Protein 6VBH (pdb70)

Nearest PDB structures (foldseek):
  6vbh-assembly1_A  TM=1.003E+00  e=2.094E-65  Homo sapiens
  6tus-assembly1_A  TM=9.423E-01  e=1.940E-48  Homo sapiens
  6tur-assembly2_BBB  TM=9.017E-01  e=1.896E-49  Homo sapiens
  6tus-assembly2_B  TM=9.173E-01  e=5.524E-48  Homo sapiens
  6tuw-assembly1_A  TM=9.049E-01  e=2.981E-47  Homo sapiens

GO terms:
  GO:0005662 DNA replication factor A complex (C, IDA)
  GO:0005654 nucleoplasm (C, TAS)
  GO:0004520 DNA endonuclease activity (F, TAS)
  GO:0006283 transcription-coupled nucleotide-excision repair (P, TAS)
  GO:0006289 nucleotide-excision repair (P, TAS)
  GO:0005515 protein binding (F, IPI)
  GO:0005654 nucleoplasm (C, IDA)
  GO:0008047 enzyme activator activity (F, IDA)
  GO:0005634 nucleus (C, IDA)
  GO:0000405 bubble DNA binding (F, IDA)
  GO:0000993 RNA polymerase II complex binding (F, IDA)
  GO:0003684 damaged DNA binding (F, IDA)
  GO:0003690 double-stranded DNA binding (F, IDA)
  GO:0003697 single-stranded DNA binding (F, IDA)
  GO:0009411 response to UV (P, IDA)
  GO:0044877 protein-containing complex binding (F, IDA)
  GO:0000109 nucleotide-excision repair complex (C, IDA)
  GO:0032991 protein-containing complex (C, IDA)
  GO:0004519 endonuclease activity (F, IDA)
  GO:0004520 DNA endonuclease activity (F, IDA)

Organism: Homo sapiens (NCBI:txid9606)

Sequence (326 aa):
GVQGLWKLLECSGRQVSPEALEGKILAVDISIWLNQAENPHLLTLFHRLCKLLFFRIRPIFVFDGDAPLLKKKELEKRREAREEAEEKWRREALEKGEIEEARKYAQRATRVNGQMFLESQELLRLFGIPYIQAPMEAEAQCAILDLTDQTSGTITDDSDIWLFGARHVYRNFFNKNKFVEYYQYVDFHNQLGLDRNKLINLAYLLGSDYTEGIPTVGCVTAMEILNEFPGHGLEEPLLKFSSEWWHEAQKNDTKVKKKLRTLQLTPGFPNPAVAEAYLKPVVDDSKGSFLWGKPDLDKIREFCQRYFGWNRTKTDESLFPVLKQLDAQ

Structure (mmCIF, N/CA/C/O backbone):
data_6VBH
#
_entry.id   6VBH
#
_cell.length_a   64.438
_cell.length_b   173.403
_cell.length_c   101.608
_cell.angle_alpha   90.000
_cell.angle_beta   90.000
_cell.angle_gamma   90.000
#
_symmetry.space_group_name_H-M   'C 2 2 21'
#
loop_
_entity.id
_entity.type
_entity.pdbx_description
1 polymer 'DNA repair protein complementing XP-G cells,Flap endonuclease 1'
2 non-polymer 'SULFATE ION'
3 water water
#
loop_
_atom_site.group_PDB
_atom_site.id
_atom_site.type_symbol
_atom_site.label_atom_id
_atom_site.label_alt_id
_atom_site.label_comp_id
_atom_site.label_asym_id
_atom_site.label_entity_id
_atom_site.label_seq_id
_atom_site.pdbx_PDB_ins_code
_atom_site.Cartn_x
_atom_site.Cartn_y
_atom_site.Cartn_z
_atom_site.occupancy
_atom_site.B_iso_or_equiv
_atom_site.auth_seq_id
_atom_site.auth_comp_id
_atom_site.auth_asym_id
_atom_site.auth_atom_id
_atom_site.pdbx_PDB_model_num
ATOM 1 N N . GLY A 1 1 ? 4.566 48.859 -7.172 1.00 94.16 2 GLY A N 1
ATOM 2 C CA . GLY A 1 1 ? 3.176 48.577 -6.907 1.00 74.40 2 GLY A CA 1
ATOM 3 C C . GLY A 1 1 ? 2.954 47.090 -7.016 1.00 86.61 2 GLY A C 1
ATOM 4 O O . GLY A 1 1 ? 3.850 46.335 -7.389 1.00 81.75 2 GLY A O 1
ATOM 7 N N . VAL A 1 2 ? 1.749 46.659 -6.693 1.00 116.29 3 VAL A N 1
ATOM 8 C CA . VAL A 1 2 ? 1.389 45.258 -6.800 1.00 110.89 3 VAL A CA 1
ATOM 9 C C . VAL A 1 2 ? 0.084 45.156 -7.579 1.00 126.18 3 VAL A C 1
ATOM 10 O O . VAL A 1 2 ? -0.824 45.983 -7.412 1.00 143.08 3 VAL A O 1
ATOM 23 N N . GLN A 1 3 ? 0.009 44.138 -8.440 1.00 76.88 4 GLN A N 1
ATOM 24 C CA . GLN A 1 3 ? -1.063 43.991 -9.417 1.00 119.38 4 GLN A CA 1
ATOM 25 C C . GLN A 1 3 ? -2.307 43.507 -8.699 1.00 105.75 4 GLN A C 1
ATOM 26 O O . GLN A 1 3 ? -2.374 42.351 -8.280 1.00 85.58 4 GLN A O 1
ATOM 40 N N . GLY A 1 4 ? -3.300 44.371 -8.558 1.00 100.83 5 GLY A N 1
ATOM 41 C CA . GLY A 1 4 ? -4.449 43.970 -7.812 1.00 72.53 5 GLY A CA 1
ATOM 42 C C . GLY A 1 4 ? -4.235 43.824 -6.325 1.00 73.67 5 GLY A C 1
ATOM 43 O O . GLY A 1 4 ? -5.165 43.479 -5.633 1.00 46.46 5 GLY A O 1
ATOM 47 N N . LEU A 1 5 ? -3.076 44.129 -5.766 1.00 61.67 6 LEU A N 1
ATOM 48 C CA . LEU A 1 5 ? -3.035 44.117 -4.305 1.00 42.26 6 LEU A CA 1
ATOM 49 C C . LEU A 1 5 ? -3.874 45.244 -3.709 1.00 55.47 6 LEU A C 1
ATOM 50 O O . LEU A 1 5 ? -4.550 45.061 -2.685 1.00 57.23 6 LEU A O 1
ATOM 66 N N . TRP A 1 6 ? -3.823 46.434 -4.296 1.00 54.09 7 TRP A N 1
ATOM 67 C CA . TRP A 1 6 ? -4.691 47.474 -3.800 1.00 41.27 7 TRP A CA 1
ATOM 68 C C . TRP A 1 6 ? -6.148 47.009 -3.865 1.00 50.70 7 TRP A C 1
ATOM 69 O O . TRP A 1 6 ? -6.998 47.454 -3.078 1.00 46.84 7 TRP A O 1
ATOM 90 N N . LYS A 1 7 ? -6.442 46.081 -4.769 1.00 56.15 8 LYS A N 1
ATOM 91 C CA . LYS A 1 7 ? -7.818 45.599 -4.899 1.00 58.58 8 LYS A CA 1
ATOM 92 C C . LYS A 1 7 ? -8.200 44.739 -3.703 1.00 59.43 8 LYS A C 1
ATOM 93 O O . LYS A 1 7 ? -9.266 44.934 -3.119 1.00 54.18 8 LYS A O 1
ATOM 112 N N . LEU A 1 8 ? -7.315 43.837 -3.256 1.00 56.46 9 LEU A N 1
ATOM 113 C CA . LEU A 1 8 ? -7.655 43.036 -2.077 1.00 50.02 9 LEU A CA 1
ATOM 114 C C . LEU A 1 8 ? -7.900 43.920 -0.859 1.00 66.97 9 LEU A C 1
ATOM 115 O O . LEU A 1 8 ? -8.760 43.607 -0.029 1.00 54.28 9 LEU A O 1
ATOM 131 N N . LEU A 1 9 ? -7.205 45.059 -0.765 1.00 52.93 10 LEU A N 1
ATOM 132 C CA . LEU A 1 9 ? -7.255 45.892 0.432 1.00 47.23 10 LEU A CA 1
ATOM 133 C C . LEU A 1 9 ? -8.362 46.938 0.427 1.00 59.26 10 LEU A C 1
ATOM 134 O O . LEU A 1 9 ? -8.534 47.609 1.446 1.00 64.37 10 LEU A O 1
ATOM 150 N N . GLU A 1 10 ? -9.157 47.065 -0.648 1.00 60.90 11 GLU A N 1
ATOM 151 C CA . GLU A 1 10 ? -10.129 48.151 -0.731 1.00 61.40 11 GLU A CA 1
ATOM 152 C C . GLU A 1 10 ? -11.046 48.200 0.487 1.00 67.19 11 GLU A C 1
ATOM 153 O O . GLU A 1 10 ? -11.406 49.285 0.952 1.00 56.62 11 GLU A O 1
ATOM 165 N N . CYS A 1 11 ? -11.425 47.041 1.028 1.00 56.06 12 CYS A N 1
ATOM 166 C CA . CYS A 1 11 ? -12.437 47.047 2.076 1.00 56.36 12 CYS A CA 1
ATOM 167 C C . CYS A 1 11 ? -11.983 47.773 3.327 1.00 60.27 12 CYS A C 1
ATOM 168 O O . CYS A 1 11 ? -12.830 48.123 4.149 1.00 54.52 12 CYS A O 1
ATOM 176 N N . SER A 1 12 ? -10.690 48.011 3.508 1.00 55.59 13 SER A N 1
ATOM 177 C CA . SER A 1 12 ? -10.227 48.600 4.751 1.00 49.10 13 SER A CA 1
ATOM 178 C C . SER A 1 12 ? -9.888 50.061 4.587 1.00 64.23 13 SER A C 1
ATOM 179 O O . SER A 1 12 ? -9.503 50.701 5.572 1.00 59.48 13 SER A O 1
ATOM 187 N N . GLY A 1 13 ? -10.057 50.607 3.378 1.00 46.07 14 GLY A N 1
ATOM 188 C CA . GLY A 1 13 ? -9.703 52.002 3.140 1.00 54.52 14 GLY A CA 1
ATOM 189 C C . GLY A 1 13 ? -10.833 52.896 3.592 1.00 56.95 14 GLY A C 1
ATOM 190 O O . GLY A 1 13 ? -11.992 52.481 3.630 1.00 54.46 14 GLY A O 1
ATOM 194 N N . ARG A 1 14 ? -10.484 54.090 4.019 1.00 49.05 15 ARG A N 1
ATOM 195 C CA . ARG A 1 14 ? -11.434 54.985 4.660 1.00 51.81 15 ARG A CA 1
ATOM 196 C C . ARG A 1 14 ? -11.267 56.357 4.027 1.00 55.75 15 ARG A C 1
ATOM 197 O O . ARG A 1 14 ? -10.151 56.886 3.995 1.00 51.61 15 ARG A O 1
ATOM 218 N N . GLN A 1 15 ? -12.339 56.924 3.488 1.00 43.45 16 GLN A N 1
ATOM 219 C CA . GLN A 1 15 ? -12.217 58.227 2.835 1.00 50.15 16 GLN A CA 1
ATOM 220 C C . GLN A 1 15 ? -12.031 59.327 3.864 1.00 63.59 16 GLN A C 1
ATOM 221 O O . GLN A 1 15 ? -12.693 59.341 4.905 1.00 70.89 16 GLN A O 1
ATOM 235 N N . VAL A 1 16 ? -11.128 60.271 3.571 1.00 50.16 17 VAL A N 1
ATOM 236 C CA . VAL A 1 16 ? -10.903 61.365 4.486 1.00 46.53 17 VAL A CA 1
ATOM 237 C C . VAL A 1 16 ? -10.682 62.655 3.689 1.00 68.05 17 VAL A C 1
ATOM 238 O O . VAL A 1 16 ? -10.318 62.647 2.504 1.00 61.53 17 VAL A O 1
ATOM 251 N N . SER A 1 17 ? -10.958 63.760 4.335 1.00 61.08 18 SER A N 1
ATOM 252 C CA . SER A 1 17 ? -10.698 65.035 3.671 1.00 88.16 18 SER A CA 1
ATOM 253 C C . SER A 1 17 ? -9.238 65.441 3.872 1.00 76.79 18 SER A C 1
ATOM 254 O O . SER A 1 17 ? -8.706 65.288 4.976 1.00 57.07 18 SER A O 1
ATOM 262 N N . PRO A 1 18 ? -8.574 66.030 2.845 1.00 68.22 19 PRO A N 1
ATOM 263 C CA . PRO A 1 18 ? -7.173 66.440 3.033 1.00 62.54 19 PRO A CA 1
ATOM 264 C C . PRO A 1 18 ? -6.975 67.296 4.288 1.00 73.66 19 PRO A C 1
ATOM 265 O O . PRO A 1 18 ? -5.871 67.369 4.865 1.00 67.79 19 PRO A O 1
ATOM 276 N N . GLU A 1 19 ? -8.073 67.893 4.763 1.00 53.34 20 GLU A N 1
ATOM 277 C CA . GLU A 1 19 ? -8.012 68.749 5.953 1.00 79.16 20 GLU A CA 1
ATOM 278 C C . GLU A 1 19 ? -7.761 67.919 7.194 1.00 57.94 20 GLU A C 1
ATOM 279 O O . GLU A 1 19 ? -7.217 68.418 8.184 1.00 83.61 20 GLU A O 1
ATOM 291 N N . ALA A 1 20 ? -8.164 66.659 7.154 1.00 57.32 21 ALA A N 1
ATOM 292 C CA . ALA A 1 20 ? -7.841 65.703 8.196 1.00 75.31 21 ALA A CA 1
ATOM 293 C C . ALA A 1 20 ? -6.341 65.478 8.398 1.00 68.99 21 ALA A C 1
ATOM 294 O O . ALA A 1 20 ? -5.982 64.718 9.301 1.00 72.66 21 ALA A O 1
ATOM 301 N N . LEU A 1 21 ? -5.458 66.078 7.593 1.00 64.49 22 LEU A N 1
ATOM 302 C CA . LEU A 1 21 ? -4.030 65.793 7.720 1.00 63.21 22 LEU A CA 1
ATOM 303 C C . LEU A 1 21 ? -3.235 66.922 8.339 1.00 70.34 22 LEU A C 1
ATOM 304 O O . LEU A 1 21 ? -2.019 66.774 8.536 1.00 63.64 22 LEU A O 1
ATOM 320 N N . GLU A 1 22 ? -3.887 68.034 8.650 1.00 53.58 23 GLU A N 1
ATOM 321 C CA . GLU A 1 22 ? -3.207 69.224 9.121 1.00 65.57 23 GLU A CA 1
ATOM 322 C C . GLU A 1 22 ? -2.322 68.905 10.313 1.00 56.46 23 GLU A C 1
ATOM 323 O O . GLU A 1 22 ? -2.769 68.285 11.279 1.00 61.15 23 GLU A O 1
ATOM 335 N N . GLY A 1 23 ? -1.066 69.338 10.251 1.00 53.72 24 GLY A N 1
ATOM 336 C CA . GLY A 1 23 ? -0.160 69.148 11.357 1.00 69.64 24 GLY A CA 1
ATOM 337 C C . GLY A 1 23 ? 0.533 67.817 11.400 1.00 60.28 24 GLY A C 1
ATOM 338 O O . GLY A 1 23 ? 1.488 67.661 12.182 1.00 65.22 24 GLY A O 1
ATOM 342 N N . LYS A 1 24 ? 0.106 66.848 10.600 1.00 60.17 25 LYS A N 1
ATOM 343 C CA . LYS A 1 24 ? 0.739 65.535 10.669 1.00 44.24 25 LYS A CA 1
ATOM 344 C C . LYS A 1 24 ? 2.107 65.548 10.000 1.00 51.58 25 LYS A C 1
ATOM 345 O O . LYS A 1 24 ? 2.316 66.194 8.967 1.00 45.04 25 LYS A O 1
ATOM 364 N N . ILE A 1 25 ? 3.055 64.868 10.612 1.00 56.58 26 ILE A N 1
ATOM 365 C CA . ILE A 1 25 ? 4.288 64.533 9.907 1.00 47.21 26 ILE A CA 1
ATOM 366 C C . ILE A 1 25 ? 4.041 63.304 9.058 1.00 45.82 26 ILE A C 1
ATOM 367 O O . ILE A 1 25 ? 3.604 62.271 9.575 1.00 45.96 26 ILE A O 1
ATOM 383 N N . LEU A 1 26 ? 4.345 63.391 7.759 1.00 40.34 27 LEU A N 1
ATOM 384 C CA . LEU A 1 26 ? 4.034 62.303 6.828 1.00 44.70 27 LEU A CA 1
ATOM 385 C C . LEU A 1 26 ? 5.148 62.180 5.815 1.00 49.49 27 LEU A C 1
ATOM 386 O O . LEU A 1 26 ? 5.555 63.176 5.227 1.00 43.34 27 LEU A O 1
ATOM 402 N N . ALA A 1 27 ? 5.638 60.973 5.602 1.00 43.62 28 ALA A N 1
ATOM 403 C CA . ALA A 1 27 ? 6.713 60.778 4.641 1.00 40.27 28 ALA A CA 1
ATOM 404 C C . ALA A 1 27 ? 6.179 60.685 3.215 1.00 47.50 28 ALA A C 1
ATOM 405 O O . ALA A 1 27 ? 5.070 60.188 2.956 1.00 38.46 28 ALA A O 1
ATOM 412 N N . VAL A 1 28 ? 7.026 61.100 2.292 1.00 36.45 29 VAL A N 1
ATOM 413 C CA . VAL A 1 28 ? 6.833 60.976 0.853 1.00 41.84 29 VAL A CA 1
ATOM 414 C C . VAL A 1 28 ? 8.061 60.331 0.230 1.00 48.48 29 VAL A C 1
ATOM 415 O O . VAL A 1 28 ? 9.188 60.801 0.442 1.00 43.45 29 VAL A O 1
ATOM 428 N N . ASP A 1 29 ? 7.861 59.298 -0.594 1.00 42.02 30 ASP A N 1
ATOM 429 C CA . ASP A 1 29 ? 9.005 58.682 -1.294 1.00 43.60 30 ASP A CA 1
ATOM 430 C C . ASP A 1 29 ? 9.179 59.323 -2.669 1.00 47.04 30 ASP A C 1
ATOM 431 O O . ASP A 1 29 ? 8.468 59.001 -3.624 1.00 49.86 30 ASP A O 1
ATOM 440 N N . ILE A 1 30 ? 10.131 60.231 -2.792 1.00 43.99 31 ILE A N 1
ATOM 441 C CA . ILE A 1 30 ? 10.191 60.939 -4.054 1.00 47.61 31 ILE A CA 1
ATOM 442 C C . ILE A 1 30 ? 10.907 60.137 -5.130 1.00 56.25 31 ILE A C 1
ATOM 443 O O . ILE A 1 30 ? 10.699 60.405 -6.324 1.00 55.97 31 ILE A O 1
ATOM 459 N N . SER A 1 31 ? 11.710 59.129 -4.754 1.00 49.09 32 SER A N 1
ATOM 460 C CA . SER A 1 31 ? 12.404 58.335 -5.768 1.00 47.70 32 SER A CA 1
ATOM 461 C C . SER A 1 31 ? 11.438 57.665 -6.746 1.00 61.13 32 SER A C 1
ATOM 462 O O . SER A 1 31 ? 11.748 57.544 -7.938 1.00 59.22 32 SER A O 1
ATOM 470 N N . ILE A 1 32 ? 10.258 57.245 -6.287 1.00 60.69 33 ILE A N 1
ATOM 471 C CA . ILE A 1 32 ? 9.272 56.702 -7.223 1.00 55.14 33 ILE A CA 1
ATOM 472 C C . ILE A 1 32 ? 8.944 57.703 -8.313 1.00 60.96 33 ILE A C 1
ATOM 473 O O . ILE A 1 32 ? 8.887 57.352 -9.499 1.00 72.47 33 ILE A O 1
ATOM 489 N N . TRP A 1 33 ? 8.740 58.970 -7.940 1.00 71.67 34 TRP A N 1
ATOM 490 C CA . TRP A 1 33 ? 8.370 59.969 -8.932 1.00 63.25 34 TRP A CA 1
ATOM 491 C C . TRP A 1 33 ? 9.505 60.239 -9.888 1.00 70.13 34 TRP A C 1
ATOM 492 O O . TRP A 1 33 ? 9.284 60.516 -11.070 1.00 76.67 34 TRP A O 1
ATOM 513 N N . LEU A 1 34 ? 10.719 60.171 -9.405 1.00 70.79 35 LEU A N 1
ATOM 514 C CA . LEU A 1 34 ? 11.830 60.461 -10.295 1.00 70.76 35 LEU A CA 1
ATOM 515 C C . LEU A 1 34 ? 12.102 59.308 -11.253 1.00 80.75 35 LEU A C 1
ATOM 516 O O . LEU A 1 34 ? 12.405 59.547 -12.426 1.00 87.67 35 LEU A O 1
ATOM 532 N N . ASN A 1 35 ? 11.940 58.065 -10.809 1.00 76.32 36 ASN A N 1
ATOM 533 C CA . ASN A 1 35 ? 12.285 56.915 -11.647 1.00 84.52 36 ASN A CA 1
ATOM 534 C C . ASN A 1 35 ? 11.095 56.535 -12.536 1.00 87.68 36 ASN A C 1
ATOM 535 O O . ASN A 1 35 ? 10.519 55.452 -12.439 1.00 107.91 36 ASN A O 1
ATOM 546 N N . GLN A 1 36 ? 10.736 57.455 -13.434 1.00 94.92 37 GLN A N 1
ATOM 547 C CA . GLN A 1 36 ? 9.640 57.233 -14.373 1.00 79.16 37 GLN A CA 1
ATOM 548 C C . GLN A 1 36 ? 9.638 58.347 -15.419 1.00 107.41 37 GLN A C 1
ATOM 549 O O . GLN A 1 36 ? 10.300 59.377 -15.262 1.00 111.35 37 GLN A O 1
ATOM 563 N N . ALA A 1 37 ? 8.869 58.127 -16.487 1.00 107.13 38 ALA A N 1
ATOM 564 C CA . ALA A 1 37 ? 8.874 58.998 -17.672 1.00 124.53 38 ALA A CA 1
ATOM 565 C C . ALA A 1 37 ? 8.381 60.415 -17.380 1.00 122.29 38 ALA A C 1
ATOM 566 O O . ALA A 1 37 ? 7.967 61.142 -18.291 1.00 117.73 38 ALA A O 1
ATOM 573 N N . GLU A 1 50 ? 8.019 72.003 -20.787 1.00 111.09 51 GLU A N 1
ATOM 574 C CA . GLU A 1 50 ? 9.431 71.825 -20.463 1.00 125.31 51 GLU A CA 1
ATOM 575 C C . GLU A 1 50 ? 9.639 71.568 -18.973 1.00 116.09 51 GLU A C 1
ATOM 576 O O . GLU A 1 50 ? 8.959 72.150 -18.128 1.00 111.61 51 GLU A O 1
ATOM 588 N N . ASN A 1 51 ? 10.601 70.710 -18.662 1.00 115.74 52 ASN A N 1
ATOM 589 C CA . ASN A 1 51 ? 10.833 70.252 -17.290 1.00 98.84 52 ASN A CA 1
ATOM 590 C C . ASN A 1 51 ? 9.536 69.736 -16.682 1.00 111.13 52 ASN A C 1
ATOM 591 O O . ASN A 1 51 ? 9.092 70.228 -15.642 1.00 103.53 52 ASN A O 1
ATOM 602 N N . PRO A 1 52 ? 8.903 68.747 -17.309 1.00 119.15 53 PRO A N 1
ATOM 603 C CA . PRO A 1 52 ? 7.619 68.260 -16.784 1.00 115.24 53 PRO A CA 1
ATOM 604 C C . PRO A 1 52 ? 7.735 67.757 -15.358 1.00 87.89 53 PRO A C 1
ATOM 605 O O . PRO A 1 52 ? 6.886 68.047 -14.497 1.00 83.14 53 PRO A O 1
ATOM 616 N N . HIS A 1 53 ? 8.805 67.019 -15.083 1.00 97.30 54 HIS A N 1
ATOM 617 C CA . HIS A 1 53 ? 9.008 66.486 -13.747 1.00 104.68 54 HIS A CA 1
ATOM 618 C C . HIS A 1 53 ? 8.952 67.598 -12.715 1.00 89.67 54 HIS A C 1
ATOM 619 O O . HIS A 1 53 ? 8.279 67.476 -11.684 1.00 72.68 54 HIS A O 1
ATOM 633 N N . LEU A 1 54 ? 9.659 68.701 -12.985 1.00 88.44 55 LEU A N 1
ATOM 634 C CA . LEU A 1 54 ? 9.731 69.792 -12.022 1.00 69.55 55 LEU A CA 1
ATOM 635 C C . LEU A 1 54 ? 8.398 70.471 -11.832 1.00 68.46 55 LEU A C 1
ATOM 636 O O . LEU A 1 54 ? 8.047 70.859 -10.715 1.00 69.78 55 LEU A O 1
ATOM 652 N N . LEU A 1 55 ? 7.660 70.667 -12.916 1.00 62.27 56 LEU A N 1
ATOM 653 C CA . LEU A 1 55 ? 6.356 71.269 -12.810 1.00 60.21 56 LEU A CA 1
ATOM 654 C C . LEU A 1 55 ? 5.470 70.445 -11.880 1.00 75.97 56 LEU A C 1
ATOM 655 O O . LEU A 1 55 ? 4.808 70.978 -10.967 1.00 61.08 56 LEU A O 1
ATOM 671 N N . THR A 1 56 ? 5.455 69.126 -12.084 1.00 70.84 57 THR A N 1
ATOM 672 C CA . THR A 1 56 ? 4.613 68.301 -11.232 1.00 78.07 57 THR A CA 1
ATOM 673 C C . THR A 1 56 ? 5.098 68.358 -9.789 1.00 62.79 57 THR A C 1
ATOM 674 O O . THR A 1 56 ? 4.292 68.521 -8.863 1.00 53.16 57 THR A O 1
ATOM 685 N N . LEU A 1 57 ? 6.411 68.271 -9.569 1.00 57.14 58 LEU A N 1
ATOM 686 C CA . LEU A 1 57 ? 6.895 68.378 -8.196 1.00 44.12 58 LEU A CA 1
ATOM 687 C C . LEU A 1 57 ? 6.446 69.710 -7.579 1.00 59.82 58 LEU A C 1
ATOM 688 O O . LEU A 1 57 ? 5.937 69.757 -6.448 1.00 51.67 58 LEU A O 1
ATOM 704 N N . PHE A 1 58 ? 6.545 70.794 -8.341 1.00 60.38 59 PHE A N 1
ATOM 705 C CA . PHE A 1 58 ? 6.174 72.099 -7.790 1.00 61.07 59 PHE A CA 1
ATOM 706 C C . PHE A 1 58 ? 4.740 72.073 -7.280 1.00 56.08 59 PHE A C 1
ATOM 707 O O . PHE A 1 58 ? 4.456 72.420 -6.118 1.00 55.02 59 PHE A O 1
ATOM 724 N N . HIS A 1 59 ? 3.807 71.672 -8.149 1.00 55.38 60 HIS A N 1
ATOM 725 C CA . HIS A 1 59 ? 2.420 71.657 -7.727 1.00 53.95 60 HIS A CA 1
ATOM 726 C C . HIS A 1 59 ? 2.211 70.759 -6.511 1.00 49.99 60 HIS A C 1
ATOM 727 O O . HIS A 1 59 ? 1.415 71.078 -5.610 1.00 52.86 60 HIS A O 1
ATOM 741 N N . ARG A 1 60 ? 2.905 69.626 -6.452 1.00 57.27 61 ARG A N 1
ATOM 742 C CA . ARG A 1 60 ? 2.655 68.722 -5.335 1.00 48.17 61 ARG A CA 1
ATOM 743 C C . ARG A 1 60 ? 3.141 69.318 -4.011 1.00 51.37 61 ARG A C 1
ATOM 744 O O . ARG A 1 60 ? 2.470 69.175 -2.977 1.00 45.16 61 ARG A O 1
ATOM 765 N N . LEU A 1 61 ? 4.292 69.995 -4.013 1.00 51.12 62 LEU A N 1
ATOM 766 C CA . LEU A 1 61 ? 4.742 70.707 -2.813 1.00 51.55 62 LEU A CA 1
ATOM 767 C C . LEU A 1 61 ? 3.729 71.790 -2.402 1.00 43.31 62 LEU A C 1
ATOM 768 O O . LEU A 1 61 ? 3.403 71.933 -1.209 1.00 44.69 62 LEU A O 1
ATOM 784 N N . CYS A 1 62 ? 3.225 72.569 -3.362 1.00 49.23 63 CYS A N 1
ATOM 785 C CA . CYS A 1 62 ? 2.180 73.534 -3.004 1.00 46.25 63 CYS A CA 1
ATOM 786 C C . CYS A 1 62 ? 0.990 72.863 -2.311 1.00 52.77 63 CYS A C 1
ATOM 787 O O . CYS A 1 62 ? 0.452 73.383 -1.323 1.00 52.41 63 CYS A O 1
ATOM 795 N N . LYS A 1 63 ? 0.554 71.710 -2.800 1.00 49.97 64 LYS A N 1
ATOM 796 C CA . LYS A 1 63 ? -0.643 71.115 -2.183 1.00 50.21 64 LYS A CA 1
ATOM 797 C C . LYS A 1 63 ? -0.345 70.616 -0.780 1.00 50.42 64 LYS A C 1
ATOM 798 O O . LYS A 1 63 ? -1.169 70.796 0.119 1.00 48.07 64 LYS A O 1
ATOM 817 N N . LEU A 1 64 ? 0.839 70.025 -0.554 1.00 53.43 65 LEU A N 1
ATOM 818 C CA . LEU A 1 64 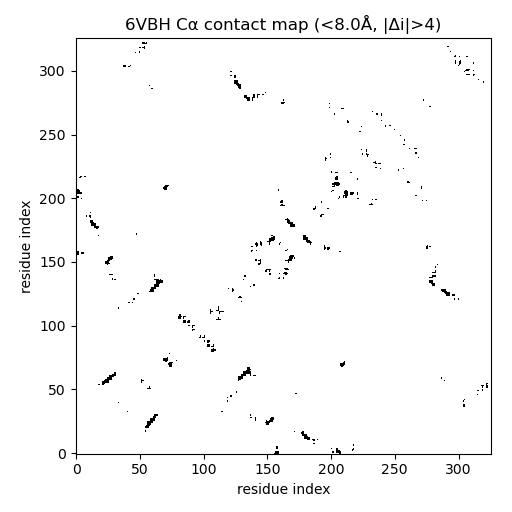? 1.150 69.546 0.790 1.00 43.90 65 LEU A CA 1
ATOM 819 C C . LEU A 1 64 ? 1.116 70.672 1.787 1.00 41.60 65 LEU A C 1
ATOM 820 O O . LEU A 1 64 ? 0.519 70.541 2.856 1.00 46.00 65 LEU A O 1
ATOM 836 N N . LEU A 1 65 ? 1.802 71.779 1.491 1.00 41.54 66 LEU A N 1
ATOM 837 C CA . LEU A 1 65 ? 1.855 72.811 2.514 1.00 46.61 66 LEU A CA 1
ATOM 838 C C . LEU A 1 65 ? 0.587 73.615 2.599 1.00 61.56 66 LEU A C 1
ATOM 839 O O . LEU A 1 65 ? 0.338 74.203 3.658 1.00 41.73 66 LEU A O 1
ATOM 855 N N . PHE A 1 66 ? -0.191 73.666 1.511 1.00 36.43 67 PHE A N 1
ATOM 856 C CA . PHE A 1 66 ? -1.503 74.327 1.576 1.00 43.63 67 PHE A CA 1
ATOM 857 C C . PHE A 1 66 ? -2.344 73.710 2.661 1.00 53.26 67 PHE A C 1
ATOM 858 O O . PHE A 1 66 ? -3.198 74.373 3.245 1.00 51.90 67 PHE A O 1
ATOM 875 N N . PHE A 1 67 ? -2.139 72.417 2.926 1.00 59.39 68 PHE A N 1
ATOM 876 C CA . PHE A 1 67 ? -2.910 71.737 3.945 1.00 54.08 68 PHE A CA 1
ATOM 877 C C . PHE A 1 67 ? -2.135 71.573 5.229 1.00 46.73 68 PHE A C 1
ATOM 878 O O . PHE A 1 67 ? -2.465 70.697 6.035 1.00 50.29 68 PHE A O 1
ATOM 895 N N . ARG A 1 68 ? -1.102 72.375 5.427 1.00 40.44 69 ARG A N 1
ATOM 896 C CA . ARG A 1 68 ? -0.415 72.457 6.719 1.00 53.14 69 ARG A CA 1
ATOM 897 C C . ARG A 1 68 ? 0.187 71.109 7.127 1.00 61.01 69 ARG A C 1
ATOM 898 O O . ARG A 1 68 ? 0.391 70.854 8.318 1.00 53.17 69 ARG A O 1
ATOM 919 N N . ILE A 1 69 ? 0.425 70.208 6.168 1.00 53.86 70 ILE A N 1
ATOM 920 C CA . ILE A 1 69 ? 1.179 68.973 6.445 1.00 52.86 70 ILE A CA 1
ATOM 921 C C . ILE A 1 69 ? 2.643 69.290 6.696 1.00 47.08 70 ILE A C 1
ATOM 922 O O . ILE A 1 69 ? 3.164 70.291 6.196 1.00 56.28 70 ILE A O 1
ATOM 938 N N . ARG A 1 70 ? 3.320 68.452 7.502 1.00 52.96 71 ARG A N 1
ATOM 939 C CA . ARG A 1 70 ? 4.770 68.547 7.726 1.00 55.42 71 ARG A CA 1
ATOM 940 C C . ARG A 1 70 ? 5.403 67.361 7.028 1.00 61.07 71 ARG A C 1
ATOM 941 O O . ARG A 1 70 ? 5.568 66.301 7.648 1.00 48.46 71 ARG A O 1
ATOM 962 N N . PRO A 1 71 ? 5.741 67.466 5.743 1.00 56.09 72 PRO A N 1
ATOM 963 C CA . PRO A 1 71 ? 6.241 66.306 5.015 1.00 58.08 72 PRO A CA 1
ATOM 964 C C . PRO A 1 71 ? 7.702 66.094 5.331 1.00 57.44 72 PRO A C 1
ATOM 965 O O . PRO A 1 71 ? 8.431 67.003 5.694 1.00 43.69 72 PRO A O 1
ATOM 976 N N . ILE A 1 72 ? 8.120 64.858 5.157 1.00 37.47 73 ILE A N 1
ATOM 977 C CA . ILE A 1 72 ? 9.529 64.485 5.219 1.00 35.02 73 ILE A CA 1
ATOM 978 C C . ILE A 1 72 ? 9.794 63.661 3.961 1.00 43.02 73 ILE A C 1
ATOM 979 O O . ILE A 1 72 ? 9.155 62.633 3.760 1.00 43.61 73 ILE A O 1
ATOM 995 N N . PHE A 1 73 ? 10.674 64.125 3.085 1.00 36.61 74 PHE A N 1
ATOM 996 C CA . PHE A 1 73 ? 10.849 63.478 1.791 1.00 44.24 74 PHE A CA 1
ATOM 997 C C . PHE A 1 73 ? 12.009 62.501 1.860 1.00 45.91 74 PHE A C 1
ATOM 998 O O . PHE A 1 73 ? 13.051 62.828 2.435 1.00 47.40 74 PHE A O 1
ATOM 1015 N N . VAL A 1 74 ? 11.861 61.327 1.248 1.00 38.32 75 VAL A N 1
ATOM 1016 C CA . VAL A 1 74 ? 12.892 60.279 1.317 1.00 37.32 75 VAL A CA 1
ATOM 1017 C C . VAL A 1 74 ? 13.348 59.885 -0.090 1.00 45.85 75 VAL A C 1
ATOM 1018 O O . VAL A 1 74 ? 12.537 59.454 -0.912 1.00 43.40 75 VAL A O 1
ATOM 1031 N N . PHE A 1 75 ? 14.655 60.007 -0.358 1.00 39.42 76 PHE A N 1
ATOM 1032 C CA . PHE A 1 75 ? 15.232 59.523 -1.600 1.00 48.89 76 PHE A CA 1
ATOM 1033 C C . PHE A 1 75 ? 15.881 58.179 -1.368 1.00 45.17 76 PHE A C 1
ATOM 1034 O O . PHE A 1 75 ? 16.377 57.912 -0.282 1.00 39.69 76 PHE A O 1
ATOM 1051 N N . ASP A 1 76 ? 15.909 57.362 -2.413 1.00 49.18 77 ASP A N 1
ATOM 1052 C CA . ASP A 1 76 ? 16.709 56.157 -2.421 1.00 43.99 77 ASP A CA 1
ATOM 1053 C C . ASP A 1 76 ? 18.186 56.469 -2.223 1.00 45.67 77 ASP A C 1
ATOM 1054 O O . ASP A 1 76 ? 18.715 57.517 -2.653 1.00 41.75 77 ASP A O 1
ATOM 1063 N N . GLY A 1 77 ? 18.880 55.541 -1.616 1.00 57.27 78 GLY A N 1
ATOM 1064 C CA . GLY A 1 77 ? 20.298 55.527 -1.897 1.00 66.71 78 GLY A CA 1
ATOM 1065 C C . GLY A 1 77 ? 20.549 54.477 -2.949 1.00 41.70 78 GLY A C 1
ATOM 1066 O O . GLY A 1 77 ? 20.144 54.589 -4.115 1.00 68.02 78 GLY A O 1
ATOM 1070 N N . ASP A 1 78 ? 21.174 53.391 -2.502 1.00 46.05 79 ASP A N 1
ATOM 1071 C CA . ASP A 1 78 ? 21.543 52.301 -3.381 1.00 45.76 79 ASP A CA 1
ATOM 1072 C C . ASP A 1 78 ? 20.416 51.288 -3.257 1.00 52.55 79 ASP A C 1
ATOM 1073 O O . ASP A 1 78 ? 20.435 50.412 -2.409 1.00 50.00 79 ASP A O 1
ATOM 1082 N N . ALA A 1 79 ? 19.380 51.494 -4.048 1.00 56.59 80 ALA A N 1
ATOM 1083 C CA . ALA A 1 79 ? 18.171 50.711 -3.924 1.00 48.91 80 ALA A CA 1
ATOM 1084 C C . ALA A 1 79 ? 18.344 49.414 -4.684 1.00 33.53 80 ALA A C 1
ATOM 1085 O O . ALA A 1 79 ? 18.702 49.445 -5.869 1.00 54.43 80 ALA A O 1
ATOM 1092 N N . PRO A 1 80 ? 18.054 48.273 -4.090 1.00 54.70 81 PRO A N 1
ATOM 1093 C CA . PRO A 1 80 ? 18.209 47.034 -4.851 1.00 47.69 81 PRO A CA 1
ATOM 1094 C C . PRO A 1 80 ? 17.235 46.981 -6.011 1.00 55.12 81 PRO A C 1
ATOM 1095 O O . PRO A 1 80 ? 16.057 47.334 -5.889 1.00 54.03 81 PRO A O 1
ATOM 1106 N N . LEU A 1 81 ? 17.757 46.547 -7.152 1.00 39.35 82 LEU A N 1
ATOM 1107 C CA . LEU A 1 81 ? 16.991 46.338 -8.376 1.00 62.20 82 LEU A CA 1
ATOM 1108 C C . LEU A 1 81 ? 16.941 44.835 -8.607 1.00 61.68 82 LEU A C 1
ATOM 1109 O O . LEU A 1 81 ? 17.945 44.244 -9.002 1.00 49.89 82 LEU A O 1
ATOM 1125 N N . LEU A 1 82 ? 15.791 44.201 -8.334 1.00 44.29 83 LEU A N 1
ATOM 1126 C CA . LEU A 1 82 ? 15.727 42.728 -8.352 1.00 47.09 83 LEU A CA 1
ATOM 1127 C C . LEU A 1 82 ? 14.819 42.093 -9.397 1.00 58.51 83 LEU A C 1
ATOM 1128 O O . LEU A 1 82 ? 14.823 40.860 -9.529 1.00 46.35 83 LEU A O 1
ATOM 1144 N N . LYS A 1 83 ? 14.003 42.865 -10.084 1.00 53.27 84 LYS A N 1
ATOM 1145 C CA . LYS A 1 83 ? 13.149 42.322 -11.126 1.00 64.31 84 LYS A CA 1
ATOM 1146 C C . LYS A 1 83 ? 13.945 42.250 -12.430 1.00 72.11 84 LYS A C 1
ATOM 1147 O O . LYS A 1 83 ? 14.502 43.257 -12.871 1.00 71.81 84 LYS A O 1
ATOM 1166 N N . LYS A 1 84 ? 14.019 41.062 -13.044 1.00 72.90 85 LYS A N 1
ATOM 1167 C CA . LYS A 1 84 ? 14.720 40.932 -14.329 1.00 79.31 85 LYS A CA 1
ATOM 1168 C C . LYS A 1 84 ? 14.196 41.929 -15.366 1.00 97.00 85 LYS A C 1
ATOM 1169 O O . LYS A 1 84 ? 14.977 42.529 -16.113 1.00 101.89 85 LYS A O 1
ATOM 1188 N N . LYS A 1 85 ? 12.872 42.080 -15.456 1.00 82.31 89 LYS A N 1
ATOM 1189 C CA . LYS A 1 85 ? 12.268 43.053 -16.365 1.00 107.57 89 LYS A CA 1
ATOM 1190 C C . LYS A 1 85 ? 12.964 44.411 -16.267 1.00 104.99 89 LYS A C 1
ATOM 1191 O O . LYS A 1 85 ? 13.399 44.976 -17.279 1.00 128.59 89 LYS A O 1
ATOM 1210 N N . GLU A 1 86 ? 13.088 44.946 -15.049 1.00 78.81 90 GLU A N 1
ATOM 1211 C CA . GLU A 1 86 ? 13.754 46.230 -14.853 1.00 108.23 90 GLU A CA 1
ATOM 1212 C C . GLU A 1 86 ? 15.276 46.133 -15.018 1.00 110.34 90 GLU A C 1
ATOM 1213 O O . GLU A 1 86 ? 15.916 47.155 -15.273 1.00 119.91 90 GLU A O 1
ATOM 1225 N N . LEU A 1 87 ? 15.861 44.932 -14.902 1.00 99.67 91 LEU A N 1
ATOM 1226 C CA . LEU A 1 87 ? 17.266 44.666 -15.212 1.00 92.86 91 LEU A CA 1
ATOM 1227 C C . LEU A 1 87 ? 17.508 44.394 -16.690 1.00 119.99 91 LEU A C 1
ATOM 1228 O O . LEU A 1 87 ? 18.595 43.914 -17.057 1.00 109.98 91 LEU A O 1
ATOM 1244 N N . GLU A 1 88 ? 16.496 44.594 -17.516 1.00 131.40 92 GLU A N 1
ATOM 1245 C CA . GLU A 1 88 ? 16.647 44.659 -18.957 1.00 128.77 92 GLU A CA 1
ATOM 1246 C C . GLU A 1 88 ? 16.200 45.986 -19.532 1.00 134.37 92 GLU A C 1
ATOM 1247 O O . GLU A 1 88 ? 16.775 46.422 -20.527 1.00 133.69 92 GLU A O 1
ATOM 1259 N N . LYS A 1 89 ? 15.180 46.630 -18.947 1.00 140.22 93 LYS A N 1
ATOM 1260 C CA . LYS A 1 89 ? 14.761 47.950 -19.411 1.00 142.53 93 LYS A CA 1
ATOM 1261 C C . LYS A 1 89 ? 15.649 49.048 -18.833 1.00 143.51 93 LYS A C 1
ATOM 1262 O O . LYS A 1 89 ? 16.029 49.978 -19.555 1.00 134.39 93 LYS A O 1
ATOM 1281 N N . ARG A 1 90 ? 15.995 48.961 -17.540 1.00 144.48 94 ARG A N 1
ATOM 1282 C CA . ARG A 1 90 ? 17.054 49.819 -17.012 1.00 144.01 94 ARG A CA 1
ATOM 1283 C C . ARG A 1 90 ? 18.438 49.372 -17.461 1.00 145.87 94 ARG A C 1
ATOM 1284 O O . ARG A 1 90 ? 19.408 50.096 -17.226 1.00 151.38 94 ARG A O 1
ATOM 1305 N N . ARG A 1 91 ? 18.564 48.197 -18.069 1.00 129.31 95 ARG A N 1
ATOM 1306 C CA . ARG A 1 91 ? 19.806 47.845 -18.732 1.00 121.35 95 ARG A CA 1
ATOM 1307 C C . ARG A 1 91 ? 19.834 48.233 -20.208 1.00 156.30 95 ARG A C 1
ATOM 1308 O O . ARG A 1 91 ? 20.919 48.286 -20.792 1.00 169.69 95 ARG A O 1
ATOM 1329 N N . GLU A 1 92 ? 18.680 48.478 -20.833 1.00 170.07 96 GLU A N 1
ATOM 1330 C CA . GLU A 1 92 ? 18.611 48.930 -22.221 1.00 155.52 96 GLU A CA 1
ATOM 1331 C C . GLU A 1 92 ? 18.148 50.377 -22.341 1.00 142.38 96 GLU A C 1
ATOM 1332 O O . GLU A 1 92 ? 17.806 50.821 -23.445 1.00 125.36 96 GLU A O 1
ATOM 1344 N N . ALA A 1 93 ? 18.131 51.120 -21.230 1.00 147.41 97 ALA A N 1
ATOM 1345 C CA . ALA A 1 93 ? 17.929 52.565 -21.234 1.00 138.91 97 ALA A CA 1
ATOM 1346 C C . ALA A 1 93 ? 19.215 53.352 -20.991 1.00 140.65 97 ALA A C 1
ATOM 1347 O O . ALA A 1 93 ? 19.329 54.489 -21.463 1.00 118.55 97 ALA A O 1
ATOM 1354 N N . ARG A 1 94 ? 20.182 52.783 -20.256 1.00 149.59 98 ARG A N 1
ATOM 1355 C CA . ARG A 1 94 ? 21.502 53.398 -20.125 1.00 133.31 98 ARG A CA 1
ATOM 1356 C C . ARG A 1 94 ? 22.383 53.112 -21.344 1.00 132.12 98 ARG A C 1
ATOM 1357 O O . ARG A 1 94 ? 23.224 53.947 -21.698 1.00 128.24 98 ARG A O 1
ATOM 1378 N N . GLU A 1 95 ? 22.181 51.968 -22.012 1.00 148.98 99 GLU A N 1
ATOM 1379 C CA . GLU A 1 95 ? 22.978 51.544 -23.163 1.00 145.81 99 GLU A CA 1
ATOM 1380 C C . GLU A 1 95 ? 22.420 52.062 -24.495 1.00 143.39 99 GLU A C 1
ATOM 1381 O O . GLU A 1 95 ? 22.923 51.677 -25.561 1.00 134.96 99 GLU A O 1
ATOM 1393 N N . GLU A 1 96 ? 21.388 52.918 -24.447 1.00 159.97 100 GLU A N 1
ATOM 1394 C CA . GLU A 1 96 ? 20.882 53.651 -25.603 1.00 162.51 100 GLU A CA 1
ATOM 1395 C C . GLU A 1 96 ? 21.121 55.155 -25.494 1.00 150.87 100 GLU A C 1
ATOM 1396 O O . GLU A 1 96 ? 21.030 55.857 -26.508 1.00 136.95 100 GLU A O 1
ATOM 1408 N N . ALA A 1 97 ? 21.420 55.661 -24.289 1.00 144.69 101 ALA A N 1
ATOM 1409 C CA . ALA A 1 97 ? 21.906 57.023 -24.111 1.00 144.10 101 ALA A CA 1
ATOM 1410 C C . ALA A 1 97 ? 23.379 57.162 -24.474 1.00 160.58 101 ALA A C 1
ATOM 1411 O O . ALA A 1 97 ? 23.823 58.269 -24.805 1.00 158.14 101 ALA A O 1
ATOM 1418 N N . GLU A 1 98 ? 24.143 56.067 -24.406 1.00 150.56 102 GLU A N 1
ATOM 1419 C CA . GLU A 1 98 ? 25.509 56.068 -24.918 1.00 134.60 102 GLU A CA 1
ATOM 1420 C C . GLU A 1 98 ? 25.525 56.143 -26.441 1.00 131.97 102 GLU A C 1
ATOM 1421 O O . GLU A 1 98 ? 26.321 56.888 -27.017 1.00 113.44 102 GLU A O 1
ATOM 1433 N N . GLU A 1 99 ? 24.665 55.364 -27.110 1.00 129.58 103 GLU A N 1
ATOM 1434 C CA . GLU A 1 99 ? 24.692 55.293 -28.570 1.00 104.04 103 GLU A CA 1
ATOM 1435 C C . GLU A 1 99 ? 24.391 56.645 -29.207 1.00 126.64 103 GLU A C 1
ATOM 1436 O O . GLU A 1 99 ? 24.868 56.929 -30.312 1.00 116.12 103 GLU A O 1
ATOM 1448 N N . LYS A 1 100 ? 23.606 57.486 -28.530 1.00 146.65 104 LYS A N 1
ATOM 1449 C CA . LYS A 1 100 ? 23.292 58.829 -29.001 1.00 122.64 104 LYS A CA 1
ATOM 1450 C C . LYS A 1 100 ? 24.157 59.905 -28.352 1.00 117.72 104 LYS A C 1
ATOM 1451 O O . LYS A 1 100 ? 24.251 61.014 -28.888 1.00 135.03 104 LYS A O 1
ATOM 1470 N N . TRP A 1 101 ? 24.778 59.605 -27.212 1.00 112.80 105 TRP A N 1
ATOM 1471 C CA . TRP A 1 101 ? 25.791 60.481 -26.630 1.00 115.17 105 TRP A CA 1
ATOM 1472 C C . TRP A 1 101 ? 27.077 60.478 -27.460 1.00 118.37 105 TRP A C 1
ATOM 1473 O O . TRP A 1 101 ? 27.532 61.529 -27.934 1.00 100.94 105 TRP A O 1
ATOM 1494 N N . ARG A 1 102 ? 27.685 59.292 -27.621 1.00 121.04 106 ARG A N 1
ATOM 1495 C CA A ARG A 1 102 ? 28.907 59.157 -28.415 0.76 114.07 106 ARG A CA 1
ATOM 1496 C CA B ARG A 1 102 ? 28.908 59.170 -28.408 0.24 114.44 106 ARG A CA 1
ATOM 1497 C C . ARG A 1 102 ? 28.717 59.736 -29.811 1.00 109.20 106 ARG A C 1
ATOM 1498 O O . ARG A 1 102 ? 29.647 60.307 -30.389 1.00 124.94 106 ARG A O 1
ATOM 1538 N N . GLU A 1 103 ? 27.514 59.587 -30.373 1.00 115.41 107 GLU A N 1
ATOM 1539 C CA . GLU A 1 103 ? 27.211 60.138 -31.693 1.00 125.88 107 GLU A CA 1
ATOM 1540 C C . GLU A 1 103 ? 27.050 61.656 -31.623 1.00 123.47 107 GLU A C 1
ATOM 1541 O O . GLU A 1 103 ? 27.648 62.404 -32.416 1.00 116.21 107 GLU A O 1
ATOM 1553 N N . ALA A 1 104 ? 26.259 62.127 -30.656 1.00 118.24 108 ALA A N 1
ATOM 1554 C CA . ALA A 1 104 ? 26.035 63.556 -30.487 1.00 125.04 108 ALA A CA 1
ATOM 1555 C C . ALA A 1 104 ? 27.331 64.322 -30.266 1.00 135.95 108 ALA A C 1
ATOM 1556 O O . ALA A 1 104 ? 27.360 65.535 -30.491 1.00 145.07 108 ALA A O 1
ATOM 1563 N N . LEU A 1 105 ? 28.399 63.655 -29.824 1.00 140.10 109 LEU A N 1
ATOM 1564 C CA . LEU A 1 105 ? 29.686 64.337 -29.731 1.00 130.66 109 LEU A CA 1
ATOM 1565 C C . LEU A 1 105 ? 30.408 64.399 -31.069 1.00 131.20 109 LEU A C 1
ATOM 1566 O O . LEU A 1 105 ? 31.181 65.334 -31.303 1.00 143.93 109 LEU A O 1
ATOM 1582 N N . GLU A 1 106 ? 30.187 63.426 -31.949 1.00 121.74 110 GLU A N 1
ATOM 1583 C CA . GLU A 1 106 ? 30.768 63.486 -33.283 1.00 134.02 110 GLU A CA 1
ATOM 1584 C C . GLU A 1 106 ? 30.000 64.412 -34.223 1.00 144.63 110 GLU A C 1
ATOM 1585 O O . GLU A 1 106 ? 30.514 64.740 -35.299 1.00 148.83 110 GLU A O 1
ATOM 1597 N N . LYS A 1 107 ? 28.787 64.840 -33.859 1.00 156.91 111 LYS A N 1
ATOM 1598 C CA . LYS A 1 107 ? 28.130 65.885 -34.648 1.00 154.79 111 LYS A CA 1
ATOM 1599 C C . LYS A 1 107 ? 28.596 67.283 -34.233 1.00 148.23 111 LYS A C 1
ATOM 1600 O O . LYS A 1 107 ? 29.144 68.031 -35.052 1.00 154.13 111 LYS A O 1
ATOM 1619 N N . GLY A 1 108 ? 28.376 67.655 -32.969 1.00 148.91 112 GLY A N 1
ATOM 1620 C CA . GLY A 1 108 ? 28.801 68.948 -32.458 1.00 149.05 112 GLY A CA 1
ATOM 1621 C C . GLY A 1 108 ? 27.919 69.486 -31.348 1.00 156.38 112 GLY A C 1
ATOM 1622 O O . GLY A 1 108 ? 28.380 70.267 -30.509 1.00 144.01 112 GLY A O 1
ATOM 1626 N N . GLU A 1 109 ? 26.647 69.073 -31.334 1.00 175.87 113 GLU A N 1
ATOM 1627 C CA . GLU A 1 109 ? 25.668 69.540 -30.353 1.00 179.20 113 GLU A CA 1
ATOM 1628 C C . GLU A 1 109 ? 26.105 69.198 -28.928 1.00 175.78 113 GLU A C 1
ATOM 1629 O O . GLU A 1 109 ? 25.992 68.043 -28.500 1.00 172.70 113 GLU A O 1
ATOM 1641 N N . ILE A 1 110 ? 26.602 70.194 -28.188 1.00 174.64 114 ILE A N 1
ATOM 1642 C CA . ILE A 1 110 ? 27.063 69.960 -26.818 1.00 171.37 114 ILE A CA 1
ATOM 1643 C C . ILE A 1 110 ? 25.937 70.121 -25.795 1.00 174.24 114 ILE A C 1
ATOM 1644 O O . ILE A 1 110 ? 26.001 69.522 -24.714 1.00 163.82 114 ILE A O 1
ATOM 1660 N N . GLU A 1 111 ? 24.916 70.930 -26.100 1.00 172.71 115 GLU A N 1
ATOM 1661 C CA . GLU A 1 111 ? 23.795 71.075 -25.176 1.00 157.36 115 GLU A CA 1
ATOM 1662 C C . GLU A 1 111 ? 23.038 69.757 -25.033 1.00 151.75 115 GLU A C 1
ATOM 1663 O O . GLU A 1 111 ? 22.666 69.362 -23.920 1.00 128.67 115 GLU A O 1
ATOM 1675 N N . GLU A 1 112 ? 22.825 69.050 -26.152 1.00 165.16 116 GLU A N 1
ATOM 1676 C CA . GLU A 1 112 ? 22.186 67.738 -26.143 1.00 153.02 116 GLU A CA 1
ATOM 1677 C C . GLU A 1 112 ? 23.106 66.637 -25.630 1.00 165.43 116 GLU A C 1
ATOM 1678 O O . GLU A 1 112 ? 22.615 65.588 -25.201 1.00 154.43 116 GLU A O 1
ATOM 1690 N N . ALA A 1 113 ? 24.425 66.839 -25.690 1.00 181.98 117 ALA A N 1
ATOM 1691 C CA . ALA A 1 113 ? 25.361 65.840 -25.193 1.00 155.48 117 ALA A CA 1
ATOM 1692 C C . ALA A 1 113 ? 25.389 65.776 -23.669 1.00 155.87 117 ALA A C 1
ATOM 1693 O O . ALA A 1 113 ? 25.764 64.735 -23.118 1.00 152.42 117 ALA A O 1
ATOM 1700 N N . ARG A 1 114 ? 25.000 66.852 -22.979 1.00 156.01 118 ARG A N 1
ATOM 1701 C CA . ARG A 1 114 ? 24.887 66.862 -21.523 1.00 145.03 118 ARG A CA 1
ATOM 1702 C C . ARG A 1 114 ? 23.527 66.385 -21.027 1.00 139.71 118 ARG A C 1
ATOM 1703 O O . ARG A 1 114 ? 23.329 66.279 -19.811 1.00 122.35 118 ARG A O 1
ATOM 1724 N N . LYS A 1 115 ? 22.585 66.116 -21.936 1.00 145.99 119 LYS A N 1
ATOM 1725 C CA . LYS A 1 115 ? 21.313 65.501 -21.562 1.00 148.50 119 LYS A CA 1
ATOM 1726 C C . LYS A 1 115 ? 21.447 63.981 -21.448 1.00 144.35 119 LYS A C 1
ATOM 1727 O O . LYS A 1 115 ? 21.103 63.396 -20.412 1.00 121.57 119 LYS A O 1
ATOM 1746 N N . TYR A 1 116 ? 21.953 63.326 -22.505 1.00 145.61 120 TYR A N 1
ATOM 1747 C CA . TYR A 1 116 ? 22.160 61.879 -22.526 1.00 132.07 120 TYR A CA 1
ATOM 1748 C C . TYR A 1 116 ? 23.375 61.436 -21.719 1.00 122.53 120 TYR A C 1
ATOM 1749 O O . TYR A 1 116 ? 23.650 60.232 -21.659 1.00 126.61 120 TYR A O 1
ATOM 1767 N N . ALA A 1 117 ? 24.116 62.372 -21.122 1.00 125.20 121 ALA A N 1
ATOM 1768 C CA . ALA A 1 117 ? 25.199 62.005 -20.218 1.00 127.45 121 ALA A CA 1
ATOM 1769 C C . ALA A 1 117 ? 24.679 61.725 -18.810 1.00 125.55 121 ALA A C 1
ATOM 1770 O O . ALA A 1 117 ? 25.191 60.832 -18.127 1.00 116.08 121 ALA A O 1
ATOM 1777 N N . GLN A 1 118 ? 23.666 62.476 -18.360 1.00 125.47 122 GLN A N 1
ATOM 1778 C CA . GLN A 1 118 ? 23.046 62.235 -17.061 1.00 104.79 122 GLN A CA 1
ATOM 1779 C C . GLN A 1 118 ? 22.123 61.022 -17.065 1.00 104.80 122 GLN A C 1
ATOM 1780 O O . GLN A 1 118 ? 21.714 60.583 -15.986 1.00 112.80 122 GLN A O 1
ATOM 1794 N N . ARG A 1 119 ? 21.794 60.472 -18.241 1.00 114.93 123 ARG A N 1
ATOM 1795 C CA . ARG A 1 119 ? 21.020 59.239 -18.350 1.00 109.68 123 ARG A CA 1
ATOM 1796 C C . ARG A 1 119 ? 21.875 57.983 -18.365 1.00 115.09 123 ARG A C 1
ATOM 1797 O O . ARG A 1 119 ? 21.360 56.895 -18.082 1.00 111.69 123 ARG A O 1
ATOM 1818 N N . ALA A 1 120 ? 23.147 58.099 -18.742 1.00 119.62 124 ALA A N 1
ATOM 1819 C CA . ALA A 1 120 ? 24.022 56.937 -18.775 1.00 110.89 124 ALA A CA 1
ATOM 1820 C C . ALA A 1 120 ? 24.260 56.365 -17.375 1.00 120.63 124 ALA A C 1
ATOM 1821 O O . ALA A 1 120 ? 24.424 55.148 -17.228 1.00 138.74 124 ALA A O 1
ATOM 1828 N N . THR A 1 121 ? 24.242 57.205 -16.336 1.00 114.01 125 THR A N 1
ATOM 1829 C CA . THR A 1 121 ? 24.599 56.768 -14.988 1.00 123.88 125 THR A CA 1
ATOM 1830 C C . THR A 1 121 ? 23.424 56.086 -14.283 1.00 122.43 125 THR A C 1
ATOM 1831 O O . THR A 1 121 ? 22.268 56.184 -14.702 1.00 130.18 125 THR A O 1
ATOM 1842 N N . ARG A 1 122 ? 23.744 55.405 -13.174 1.00 127.98 126 ARG A N 1
ATOM 1843 C CA . ARG A 1 122 ? 22.754 54.599 -12.458 1.00 129.12 126 ARG A CA 1
ATOM 1844 C C . ARG A 1 122 ? 21.653 55.456 -11.834 1.00 137.45 126 ARG A C 1
ATOM 1845 O O . ARG A 1 122 ? 20.510 54.992 -11.697 1.00 107.32 126 ARG A O 1
ATOM 1866 N N . VAL A 1 123 ? 21.972 56.694 -11.444 1.00 156.88 127 VAL A N 1
ATOM 1867 C CA . VAL A 1 123 ? 20.988 57.647 -10.927 1.00 160.02 127 VAL A CA 1
ATOM 1868 C C . VAL A 1 123 ? 21.346 59.038 -11.448 1.00 145.45 127 VAL A C 1
ATOM 1869 O O . VAL A 1 123 ? 22.509 59.454 -11.387 1.00 132.77 127 VAL A O 1
ATOM 1882 N N . ASN A 1 124 ? 20.339 59.758 -11.945 1.00 132.87 128 ASN A N 1
ATOM 1883 C CA . ASN A 1 124 ? 20.552 61.071 -12.546 1.00 135.73 128 ASN A CA 1
ATOM 1884 C C . ASN A 1 124 ? 21.054 62.076 -11.512 1.00 134.36 128 ASN A C 1
ATOM 1885 O O . ASN A 1 124 ? 20.651 62.053 -10.345 1.00 122.40 128 ASN A O 1
ATOM 1896 N N . GLY A 1 125 ? 21.940 62.965 -11.957 1.00 142.26 766 GLY A N 1
ATOM 1897 C CA . GLY A 1 125 ? 22.436 64.043 -11.127 1.00 112.37 766 GLY A CA 1
ATOM 1898 C C . GLY A 1 125 ? 21.563 65.282 -11.198 1.00 112.67 766 GLY A C 1
ATOM 1899 O O . GLY A 1 125 ? 21.346 65.926 -10.170 1.00 120.10 766 GLY A O 1
ATOM 1903 N N . GLN A 1 126 ? 21.046 65.626 -12.386 1.00 111.73 767 GLN A N 1
ATOM 1904 C CA . GLN A 1 126 ? 20.287 66.869 -12.539 1.00 110.38 767 GLN A CA 1
ATOM 1905 C C . GLN A 1 126 ? 19.001 66.831 -11.712 1.00 103.75 767 GLN A C 1
ATOM 1906 O O . GLN A 1 126 ? 18.771 67.700 -10.862 1.00 100.66 767 GLN A O 1
ATOM 1920 N N . MET A 1 127 ? 18.145 65.827 -11.933 1.00 102.23 768 MET A N 1
ATOM 1921 C CA . MET A 1 127 ? 16.895 65.780 -11.180 1.00 75.94 768 MET A CA 1
ATOM 1922 C C . MET A 1 127 ? 17.177 65.730 -9.684 1.00 73.36 768 MET A C 1
ATOM 1923 O O . MET A 1 127 ? 16.672 66.562 -8.927 1.00 78.94 768 MET A O 1
ATOM 1937 N N . PHE A 1 128 ? 18.029 64.800 -9.241 1.00 71.45 769 PHE A N 1
ATOM 1938 C CA . PHE A 1 128 ? 18.311 64.681 -7.814 1.00 70.26 769 PHE A CA 1
ATOM 1939 C C . PHE A 1 128 ? 18.539 66.068 -7.204 1.00 79.10 769 PHE A C 1
ATOM 1940 O O . PHE A 1 128 ? 17.792 66.519 -6.323 1.00 65.79 769 PHE A O 1
ATOM 1957 N N . LEU A 1 129 ? 19.505 66.801 -7.757 1.00 77.49 770 LEU A N 1
ATOM 1958 C CA . LEU A 1 129 ? 19.922 68.068 -7.175 1.00 73.05 770 LEU A CA 1
ATOM 1959 C C . LEU A 1 129 ? 18.839 69.139 -7.294 1.00 70.61 770 LEU A C 1
ATOM 1960 O O . LEU A 1 129 ? 18.604 69.899 -6.352 1.00 63.64 770 LEU A O 1
ATOM 1976 N N . GLU A 1 130 ? 18.202 69.258 -8.460 1.00 74.28 771 GLU A N 1
ATOM 1977 C CA . GLU A 1 130 ? 17.173 70.276 -8.620 1.00 60.43 771 GLU A CA 1
ATOM 1978 C C . GLU A 1 130 ? 15.976 70.012 -7.699 1.00 80.13 771 GLU A C 1
ATOM 1979 O O . GLU A 1 130 ? 15.406 70.941 -7.121 1.00 56.34 771 GLU A O 1
ATOM 1991 N N . SER A 1 131 ? 15.590 68.745 -7.538 1.00 67.62 772 SER A N 1
ATOM 1992 C CA . SER A 1 131 ? 14.528 68.391 -6.601 1.00 60.88 772 SER A CA 1
ATOM 1993 C C . SER A 1 131 ? 14.899 68.768 -5.169 1.00 61.60 772 SER A C 1
ATOM 1994 O O . SER A 1 131 ? 14.078 69.327 -4.420 1.00 63.97 772 SER A O 1
ATOM 2002 N N . GLN A 1 132 ? 16.147 68.482 -4.769 1.00 50.63 773 GLN A N 1
ATOM 2003 C CA . GLN A 1 132 ? 16.576 68.896 -3.438 1.00 42.62 773 GLN A CA 1
ATOM 2004 C C . GLN A 1 132 ? 16.524 70.425 -3.339 1.00 47.17 773 GLN A C 1
ATOM 2005 O O . GLN A 1 132 ? 15.933 70.976 -2.397 1.00 62.99 773 GLN A O 1
ATOM 2019 N N . GLU A 1 133 ? 16.917 71.105 -4.412 1.00 61.78 774 GLU A N 1
ATOM 2020 C CA . GLU A 1 133 ? 16.883 72.569 -4.440 1.00 67.08 774 GLU A CA 1
ATOM 2021 C C . GLU A 1 133 ? 15.486 73.084 -4.127 1.00 55.82 774 GLU A C 1
ATOM 2022 O O . GLU A 1 133 ? 15.280 73.883 -3.200 1.00 54.29 774 GLU A O 1
ATOM 2034 N N . LEU A 1 134 ? 14.501 72.622 -4.892 1.00 64.73 775 LEU A N 1
ATOM 2035 C CA . LEU A 1 134 ? 13.135 73.038 -4.651 1.00 58.19 775 LEU A CA 1
ATOM 2036 C C . LEU A 1 134 ? 12.682 72.746 -3.219 1.00 51.51 775 LEU A C 1
ATOM 2037 O O . LEU A 1 134 ? 11.961 73.549 -2.612 1.00 50.69 775 LEU A O 1
ATOM 2053 N N . LEU A 1 135 ? 13.030 71.588 -2.675 1.00 46.71 776 LEU A N 1
ATOM 2054 C CA . LEU A 1 135 ? 12.602 71.273 -1.305 1.00 57.34 776 LEU A CA 1
ATOM 2055 C C . LEU A 1 135 ? 13.199 72.265 -0.306 1.00 46.45 776 LEU A C 1
ATOM 2056 O O . LEU A 1 135 ? 12.502 72.787 0.568 1.00 51.06 776 LEU A O 1
ATOM 2072 N N . ARG A 1 136 ? 14.499 72.514 -0.398 1.00 45.73 777 ARG A N 1
ATOM 2073 C CA . ARG A 1 136 ? 15.107 73.542 0.443 1.00 55.92 777 ARG A CA 1
ATOM 2074 C C . ARG A 1 136 ? 14.356 74.864 0.340 1.00 53.82 777 ARG A C 1
ATOM 2075 O O . ARG A 1 136 ? 14.020 75.477 1.360 1.00 50.47 777 ARG A O 1
ATOM 2096 N N . LEU A 1 137 ? 14.042 75.296 -0.891 1.00 43.30 778 LEU A N 1
ATOM 2097 C CA . LEU A 1 137 ? 13.305 76.551 -1.081 1.00 53.87 778 LEU A CA 1
ATOM 2098 C C . LEU A 1 137 ? 11.963 76.534 -0.367 1.00 61.98 778 LEU A C 1
ATOM 2099 O O . LEU A 1 137 ? 11.495 77.578 0.104 1.00 51.43 778 LEU A O 1
ATOM 2115 N N . PHE A 1 138 ? 11.295 75.377 -0.301 1.00 46.17 779 PHE A N 1
ATOM 2116 C CA . PHE A 1 138 ? 10.033 75.370 0.436 1.00 47.22 779 PHE A CA 1
ATOM 2117 C C . PHE A 1 138 ? 10.215 75.119 1.921 1.00 54.12 779 PHE A C 1
ATOM 2118 O O . PHE A 1 138 ? 9.220 75.146 2.653 1.00 58.12 779 PHE A O 1
ATOM 2135 N N . GLY A 1 139 ? 11.440 74.864 2.377 1.00 46.20 780 GLY A N 1
ATOM 2136 C CA . GLY A 1 139 ? 11.658 74.599 3.782 1.00 55.90 780 GLY A CA 1
ATOM 2137 C C . GLY A 1 139 ? 11.247 73.207 4.179 1.00 51.34 780 GLY A C 1
ATOM 2138 O O . GLY A 1 139 ? 11.027 72.951 5.370 1.00 47.13 780 GLY A O 1
ATOM 2142 N N . ILE A 1 140 ? 11.226 72.279 3.231 1.00 42.11 781 ILE A N 1
ATOM 2143 C CA . ILE A 1 140 ? 10.731 70.920 3.459 1.00 39.83 781 ILE A CA 1
ATOM 2144 C C . ILE A 1 140 ? 11.945 70.004 3.635 1.00 42.84 781 ILE A C 1
ATOM 2145 O O . ILE A 1 140 ? 12.800 69.957 2.731 1.00 42.50 781 ILE A O 1
ATOM 2161 N N . PRO A 1 141 ? 12.104 69.350 4.780 1.00 47.52 782 PRO A N 1
ATOM 2162 C CA . PRO A 1 141 ? 13.305 68.530 4.998 1.00 45.30 782 PRO A CA 1
ATOM 2163 C C . PRO A 1 141 ? 13.284 67.314 4.094 1.00 50.33 782 PRO A C 1
ATOM 2164 O O . PRO A 1 141 ? 12.207 66.862 3.661 1.00 40.06 782 PRO A O 1
ATOM 2175 N N . TYR A 1 142 ? 14.474 66.736 3.872 1.00 47.87 783 TYR A N 1
ATOM 2176 C CA . TYR A 1 142 ? 14.565 65.412 3.230 1.00 48.13 783 TYR A CA 1
ATOM 2177 C C . TYR A 1 142 ? 15.763 64.642 3.762 1.00 52.06 783 TYR A C 1
ATOM 2178 O O . TYR A 1 142 ? 16.718 65.234 4.255 1.00 46.65 783 TYR A O 1
ATOM 2196 N N . ILE A 1 143 ? 15.715 63.314 3.605 1.00 46.65 784 ILE A N 1
ATOM 2197 C CA . ILE A 1 143 ? 16.792 62.421 4.026 1.00 55.14 784 ILE A CA 1
ATOM 2198 C C . ILE A 1 143 ? 17.048 61.459 2.885 1.00 52.06 784 ILE A C 1
ATOM 2199 O O . ILE A 1 143 ? 16.227 61.316 1.984 1.00 42.47 784 ILE A O 1
ATOM 2215 N N . GLN A 1 144 ? 18.201 60.801 2.925 1.00 41.53 785 GLN A N 1
ATOM 2216 C CA . GLN A 1 144 ? 18.516 59.733 1.994 1.00 47.95 785 GLN A CA 1
ATOM 2217 C C . GLN A 1 144 ? 18.537 58.444 2.787 1.00 46.58 785 GLN A C 1
ATOM 2218 O O . GLN A 1 144 ? 19.329 58.285 3.731 1.00 44.69 785 GLN A O 1
ATOM 2232 N N . ALA A 1 145 ? 17.669 57.535 2.405 1.00 34.77 786 ALA A N 1
ATOM 2233 C CA . ALA A 1 145 ? 17.680 56.201 2.983 1.00 39.89 786 ALA A CA 1
ATOM 2234 C C . ALA A 1 145 ? 18.987 55.515 2.631 1.00 51.75 786 ALA A C 1
ATOM 2235 O O . ALA A 1 145 ? 19.556 55.768 1.570 1.00 46.07 786 ALA A O 1
ATOM 2242 N N . PRO A 1 146 ? 19.486 54.621 3.481 1.00 51.88 787 PRO A N 1
ATOM 2243 C CA . PRO A 1 146 ? 20.699 53.916 3.075 1.00 47.86 787 PRO A CA 1
ATOM 2244 C C . PRO A 1 146 ? 20.475 53.109 1.819 1.00 49.42 787 PRO A C 1
ATOM 2245 O O . PRO A 1 146 ? 21.333 53.099 0.928 1.00 40.26 787 PRO A O 1
ATOM 2256 N N . MET A 1 147 ? 19.330 52.444 1.702 1.00 42.72 788 MET A N 1
ATOM 2257 C CA . MET A 1 147 ? 19.037 51.687 0.488 1.00 40.04 788 MET A CA 1
ATOM 2258 C C . MET A 1 147 ? 17.641 52.036 -0.019 1.00 49.87 788 MET A C 1
ATOM 2259 O O . MET A 1 147 ? 17.457 53.116 -0.567 1.00 40.37 788 MET A O 1
ATOM 2273 N N . GLU A 1 148 ? 16.640 51.187 0.136 1.00 38.23 789 GLU A N 1
ATOM 2274 C CA . GLU A 1 148 ? 15.343 51.452 -0.523 1.00 46.64 789 GLU A CA 1
ATOM 2275 C C . GLU A 1 148 ? 14.517 52.428 0.296 1.00 41.16 789 GLU A C 1
ATOM 2276 O O . GLU A 1 148 ? 14.300 52.192 1.495 1.00 39.38 789 GLU A O 1
ATOM 2288 N N . ALA A 1 149 ? 13.982 53.476 -0.368 1.00 40.90 790 ALA A N 1
ATOM 2289 C CA . ALA A 1 149 ? 13.257 54.530 0.338 1.00 38.94 790 ALA A CA 1
ATOM 2290 C C . ALA A 1 149 ? 11.937 54.040 0.942 1.00 41.41 790 ALA A C 1
ATOM 2291 O O . ALA A 1 149 ? 11.536 54.512 2.019 1.00 42.74 790 ALA A O 1
ATOM 2298 N N . GLU A 1 150 ? 11.234 53.103 0.289 1.00 55.25 791 GLU A N 1
ATOM 2299 C CA . GLU A 1 150 ? 9.951 52.688 0.879 1.00 49.43 791 GLU A CA 1
ATOM 2300 C C . GLU A 1 150 ? 10.174 52.039 2.239 1.00 40.97 791 GLU A C 1
ATOM 2301 O O . GLU A 1 150 ? 9.396 52.238 3.178 1.00 43.61 791 GLU A O 1
ATOM 2313 N N . ALA A 1 151 ? 11.262 51.300 2.376 1.00 42.59 792 ALA A N 1
ATOM 2314 C CA . ALA A 1 151 ? 11.576 50.622 3.632 1.00 34.53 792 ALA A CA 1
ATOM 2315 C C . ALA A 1 151 ? 11.855 51.623 4.727 1.00 40.50 792 ALA A C 1
ATOM 2316 O O . ALA A 1 151 ? 11.406 51.444 5.873 1.00 47.69 792 ALA A O 1
ATOM 2323 N N . GLN A 1 152 ? 12.619 52.674 4.378 1.00 40.18 793 GLN A N 1
ATOM 2324 C CA . GLN A 1 152 ? 12.908 53.761 5.307 1.00 45.59 793 GLN A CA 1
ATOM 2325 C C . GLN A 1 152 ? 11.611 54.446 5.721 1.00 43.98 793 GLN A C 1
ATOM 2326 O O . GLN A 1 152 ? 11.361 54.674 6.920 1.00 45.17 793 GLN A O 1
ATOM 2340 N N . CYS A 1 153 ? 10.723 54.691 4.763 1.00 37.63 794 CYS A N 1
ATOM 2341 C CA . CYS A 1 153 ? 9.438 55.273 5.147 1.00 42.07 794 CYS A CA 1
ATOM 2342 C C . CYS A 1 153 ? 8.748 54.412 6.187 1.00 54.32 794 CYS A C 1
ATOM 2343 O O . CYS A 1 153 ? 8.220 54.918 7.199 1.00 42.39 794 CYS A O 1
ATOM 2351 N N . ALA A 1 154 ? 8.781 53.094 5.977 1.00 41.08 795 ALA A N 1
ATOM 2352 C CA . ALA A 1 154 ? 8.032 52.226 6.860 1.00 42.79 795 ALA A CA 1
ATOM 2353 C C . ALA A 1 154 ? 8.633 52.247 8.243 1.00 52.16 795 ALA A C 1
ATOM 2354 O O . ALA A 1 154 ? 7.917 52.167 9.236 1.00 46.81 795 ALA A O 1
ATOM 2361 N N . ILE A 1 155 ? 9.958 52.332 8.335 1.00 44.54 796 ILE A N 1
ATOM 2362 C CA . ILE A 1 155 ? 10.547 52.287 9.671 1.00 44.14 796 ILE A CA 1
ATOM 2363 C C . ILE A 1 155 ? 10.289 53.602 10.398 1.00 44.20 796 ILE A C 1
ATOM 2364 O O . ILE A 1 155 ? 10.114 53.639 11.628 1.00 52.39 796 ILE A O 1
ATOM 2380 N N . LEU A 1 156 ? 10.214 54.704 9.664 1.00 48.44 797 LEU A N 1
ATOM 2381 C CA . LEU A 1 156 ? 9.823 55.945 10.319 1.00 53.37 797 LEU A CA 1
ATOM 2382 C C . LEU A 1 156 ? 8.407 55.838 10.872 1.00 50.31 797 LEU A C 1
ATOM 2383 O O . LEU A 1 156 ? 8.101 56.385 11.938 1.00 52.18 797 LEU A O 1
ATOM 2399 N N . ASP A 1 157 ? 7.520 55.199 10.129 1.00 48.94 798 ASP A N 1
ATOM 2400 C CA . ASP A 1 157 ? 6.149 55.039 10.621 1.00 51.68 798 ASP A CA 1
ATOM 2401 C C . ASP A 1 157 ? 6.142 54.111 11.840 1.00 60.71 798 ASP A C 1
ATOM 2402 O O . ASP A 1 157 ? 5.568 54.441 12.878 1.00 54.63 798 ASP A O 1
ATOM 2411 N N . LEU A 1 158 ? 6.902 53.015 11.780 1.00 57.62 799 LEU A N 1
ATOM 2412 C CA . LEU A 1 158 ? 6.943 52.043 12.876 1.00 45.95 799 LEU A CA 1
ATOM 2413 C C . LEU A 1 158 ? 7.614 52.563 14.134 1.00 60.52 799 LEU A C 1
ATOM 2414 O O . LEU A 1 158 ? 7.336 52.050 15.219 1.00 63.09 799 LEU A O 1
ATOM 2430 N N . THR A 1 159 ? 8.573 53.480 14.008 1.00 52.30 800 THR A N 1
ATOM 2431 C CA . THR A 1 159 ? 9.182 54.121 15.160 1.00 60.38 800 THR A CA 1
ATOM 2432 C C . THR A 1 159 ? 8.476 55.420 15.569 1.00 62.01 800 THR A C 1
ATOM 2433 O O . THR A 1 159 ? 9.060 56.238 16.297 1.00 61.67 800 THR A O 1
ATOM 2444 N N . ASP A 1 160 ? 7.263 55.655 15.090 1.00 52.91 801 ASP A N 1
ATOM 2445 C CA . ASP A 1 160 ? 6.491 56.832 15.506 1.00 60.39 801 ASP A CA 1
ATOM 2446 C C . ASP A 1 160 ? 7.188 58.173 15.188 1.00 61.59 801 ASP A C 1
ATOM 2447 O O . ASP A 1 160 ? 6.902 59.187 15.826 1.00 77.77 801 ASP A O 1
ATOM 2456 N N . GLN A 1 161 ? 8.109 58.225 14.214 1.00 59.33 802 GLN A N 1
ATOM 2457 C CA . GLN A 1 161 ? 8.641 59.513 13.761 1.00 49.23 802 GLN A CA 1
ATOM 2458 C C . GLN A 1 161 ? 7.724 60.215 12.769 1.00 53.82 802 GLN A C 1
ATOM 2459 O O . GLN A 1 161 ? 7.894 61.430 12.529 1.00 53.35 802 GLN A O 1
ATOM 2473 N N . THR A 1 162 ? 6.733 59.496 12.232 1.00 52.04 803 THR A N 1
ATOM 2474 C CA . THR A 1 162 ? 5.714 60.043 11.346 1.00 54.60 803 T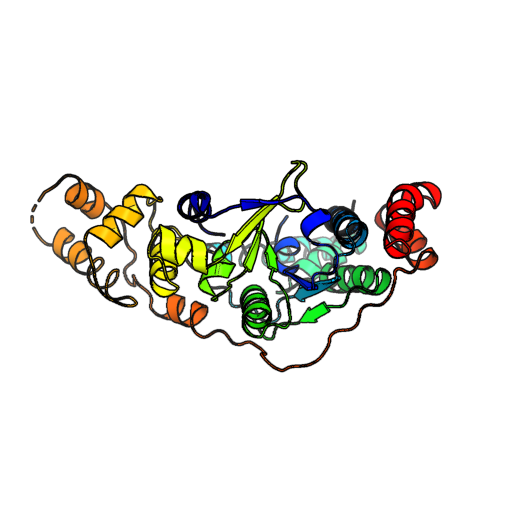HR A CA 1
ATOM 2475 C C . THR A 1 162 ? 4.375 59.466 11.759 1.00 51.95 803 THR A C 1
ATOM 2476 O O . THR A 1 162 ? 4.312 58.512 12.529 1.00 51.29 803 THR A O 1
ATOM 2487 N N . SER A 1 163 ? 3.307 60.035 11.211 1.00 47.62 804 SER A N 1
ATOM 2488 C CA . SER A 1 163 ? 1.972 59.454 11.281 1.00 47.95 804 SER A CA 1
ATOM 2489 C C . SER A 1 163 ? 1.671 58.612 10.071 1.00 47.54 804 SER A C 1
ATOM 2490 O O . SER A 1 163 ? 0.526 58.205 9.898 1.00 52.34 804 SER A O 1
ATOM 2498 N N . GLY A 1 164 ? 2.668 58.358 9.214 1.00 49.62 805 GLY A N 1
ATOM 2499 C CA . GLY A 1 164 ? 2.460 57.487 8.080 1.00 43.35 805 GLY A CA 1
ATOM 2500 C C . GLY A 1 164 ? 3.145 58.017 6.845 1.00 44.48 805 GLY A C 1
ATOM 2501 O O . GLY A 1 164 ? 4.001 58.884 6.915 1.00 46.15 805 GLY A O 1
ATOM 2505 N N . THR A 1 165 ? 2.702 57.500 5.707 1.00 36.93 806 THR A N 1
ATOM 2506 C CA . THR A 1 165 ? 3.349 57.701 4.426 1.00 42.11 806 THR A CA 1
ATOM 2507 C C . THR A 1 165 ? 2.332 58.005 3.334 1.00 48.07 806 THR A C 1
ATOM 2508 O O . THR A 1 165 ? 1.324 57.325 3.228 1.00 44.04 806 THR A O 1
ATOM 2519 N N . ILE A 1 166 ? 2.594 59.016 2.517 1.00 38.79 807 ILE A N 1
ATOM 2520 C CA . ILE A 1 166 ? 1.733 59.349 1.386 1.00 44.15 807 ILE A CA 1
ATOM 2521 C C . ILE A 1 166 ? 2.354 58.668 0.170 1.00 54.54 807 ILE A C 1
ATOM 2522 O O . ILE A 1 166 ? 3.444 59.069 -0.266 1.00 42.37 807 ILE A O 1
ATOM 2538 N N . THR A 1 167 ? 1.697 57.630 -0.372 1.00 46.13 808 THR A N 1
ATOM 2539 C CA . THR A 1 167 ? 2.260 56.936 -1.527 1.00 50.74 808 THR A CA 1
ATOM 2540 C C . THR A 1 167 ? 1.188 56.077 -2.186 1.00 45.88 808 THR A C 1
ATOM 2541 O O . THR A 1 167 ? 0.272 55.584 -1.517 1.00 48.29 808 THR A O 1
ATOM 2552 N N . ASP A 1 168 ? 1.355 55.831 -3.494 1.00 46.85 809 ASP A N 1
ATOM 2553 C CA . ASP A 1 168 ? 0.495 54.894 -4.221 1.00 49.15 809 ASP A CA 1
ATOM 2554 C C . ASP A 1 168 ? 1.098 53.497 -4.375 1.00 43.00 809 ASP A C 1
ATOM 2555 O O . ASP A 1 168 ? 0.483 52.636 -5.003 1.00 46.95 809 ASP A O 1
ATOM 2564 N N . ASP A 1 169 ? 2.251 53.235 -3.784 1.00 43.67 810 ASP A N 1
ATOM 2565 C CA . ASP A 1 169 ? 3.003 52.001 -4.022 1.00 44.00 810 ASP A CA 1
ATOM 2566 C C . ASP A 1 169 ? 2.669 50.985 -2.937 1.00 48.32 810 ASP A C 1
ATOM 2567 O O . ASP A 1 169 ? 3.088 51.135 -1.787 1.00 48.97 810 ASP A O 1
ATOM 2576 N N . SER A 1 170 ? 1.916 49.950 -3.295 1.00 49.55 811 SER A N 1
ATOM 2577 C CA . SER A 1 170 ? 1.525 48.958 -2.286 1.00 48.52 811 SER A CA 1
ATOM 2578 C C . SER A 1 170 ? 2.695 48.155 -1.744 1.00 52.62 811 SER A C 1
ATOM 2579 O O . SER A 1 170 ? 2.546 47.455 -0.720 1.00 37.72 811 SER A O 1
ATOM 2587 N N . ASP A 1 171 ? 3.855 48.197 -2.384 1.00 44.93 812 ASP A N 1
ATOM 2588 C CA . ASP A 1 171 ? 4.973 47.492 -1.761 1.00 38.78 812 ASP A CA 1
ATOM 2589 C C . ASP A 1 171 ? 5.206 48.016 -0.355 1.00 47.43 812 ASP A C 1
ATOM 2590 O O . ASP A 1 171 ? 5.833 47.355 0.474 1.00 42.91 812 ASP A O 1
ATOM 2599 N N . ILE A 1 172 ? 4.691 49.189 -0.048 1.00 41.95 813 ILE A N 1
ATOM 2600 C CA . ILE A 1 172 ? 5.019 49.774 1.243 1.00 44.89 813 ILE A CA 1
ATOM 2601 C C . ILE A 1 172 ? 4.542 48.834 2.339 1.00 44.78 813 ILE A C 1
ATOM 2602 O O . ILE A 1 172 ? 5.118 48.787 3.433 1.00 45.24 813 ILE A O 1
ATOM 2618 N N . TRP A 1 173 ? 3.478 48.081 2.073 1.00 37.86 814 TRP A N 1
ATOM 2619 C CA . TRP A 1 173 ? 2.954 47.196 3.105 1.00 42.52 814 TRP A CA 1
ATOM 2620 C C . TRP A 1 173 ? 3.932 46.059 3.381 1.00 42.07 814 TRP A C 1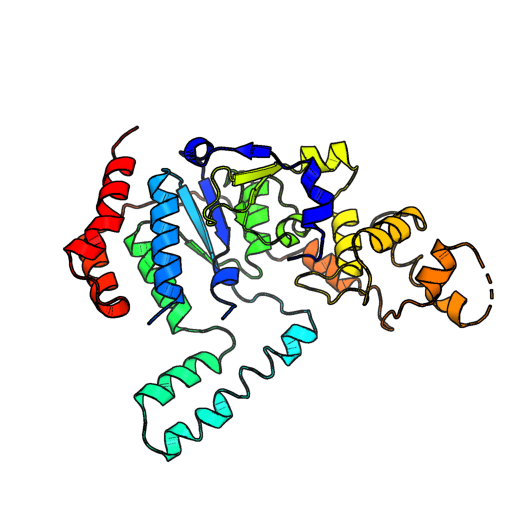
ATOM 2621 O O . TRP A 1 173 ? 4.079 45.597 4.530 1.00 40.14 814 TRP A O 1
ATOM 2642 N N . LEU A 1 174 ? 4.622 45.596 2.339 1.00 36.29 815 LEU A N 1
ATOM 2643 C CA . LEU A 1 174 ? 5.505 44.452 2.510 1.00 39.71 815 LEU A CA 1
ATOM 2644 C C . LEU A 1 174 ? 6.652 44.800 3.412 1.00 42.97 815 LEU A C 1
ATOM 2645 O O . LEU A 1 174 ? 7.265 43.905 3.996 1.00 41.86 815 LEU A O 1
ATOM 2661 N N . PHE A 1 175 ? 6.984 46.088 3.516 1.00 41.34 816 PHE A N 1
ATOM 2662 C CA . PHE A 1 175 ? 8.041 46.548 4.386 1.00 41.64 816 PHE A CA 1
ATOM 2663 C C . PHE A 1 175 ? 7.573 46.817 5.797 1.00 54.00 816 PHE A C 1
ATOM 2664 O O . PHE A 1 175 ? 8.330 47.410 6.567 1.00 53.90 816 PHE A O 1
ATOM 2681 N N . GLY A 1 176 ? 6.322 46.492 6.118 1.00 43.65 817 GLY A N 1
ATOM 2682 C CA . GLY A 1 176 ? 5.832 46.580 7.485 1.00 56.49 817 GLY A CA 1
ATOM 2683 C C . GLY A 1 176 ? 5.145 47.874 7.826 1.00 56.68 817 GLY A C 1
ATOM 2684 O O . GLY A 1 176 ? 4.964 48.172 9.014 1.00 45.65 817 GLY A O 1
ATOM 2688 N N . ALA A 1 177 ? 4.759 48.655 6.827 1.00 51.75 818 ALA A N 1
ATOM 2689 C CA . ALA A 1 177 ? 4.107 49.914 7.097 1.00 43.05 818 ALA A CA 1
ATOM 2690 C C . ALA A 1 177 ? 2.738 49.698 7.707 1.00 43.09 818 ALA A C 1
ATOM 2691 O O . ALA A 1 177 ? 2.083 48.687 7.457 1.00 44.68 818 ALA A O 1
ATOM 2698 N N . ARG A 1 178 ? 2.275 50.702 8.435 1.00 48.07 819 ARG A N 1
ATOM 2699 C CA . ARG A 1 178 ? 1.069 50.595 9.240 1.00 43.98 819 ARG A CA 1
ATOM 2700 C C . ARG A 1 178 ? 0.025 51.645 8.922 1.00 51.66 819 ARG A C 1
ATOM 2701 O O . ARG A 1 178 ? -1.158 51.359 9.099 1.00 49.99 819 ARG A O 1
ATOM 2722 N N . HIS A 1 179 ? 0.422 52.822 8.429 1.00 43.18 820 HIS A N 1
ATOM 2723 C CA . HIS A 1 179 ? -0.502 53.937 8.175 1.00 54.54 820 HIS A CA 1
ATOM 2724 C C . HIS A 1 179 ? -0.163 54.558 6.825 1.00 49.20 820 HIS A C 1
ATOM 2725 O O . HIS A 1 179 ? 0.926 55.073 6.647 1.00 41.84 820 HIS A O 1
ATOM 2739 N N . VAL A 1 180 ? -1.058 54.481 5.853 1.00 40.84 821 VAL A N 1
ATOM 2740 C CA . VAL A 1 180 ? -0.743 54.918 4.493 1.00 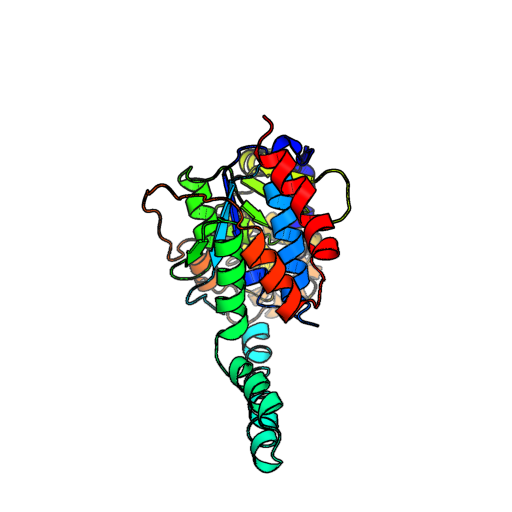42.49 821 VAL A CA 1
ATOM 2741 C C . VAL A 1 180 ? -1.910 55.722 3.933 1.00 49.12 821 VAL A C 1
ATOM 2742 O O . VAL A 1 180 ? -3.075 55.325 4.084 1.00 44.38 821 VAL A O 1
ATOM 2755 N N . TYR A 1 181 ? -1.592 56.813 3.223 1.00 41.71 822 TYR A N 1
ATOM 2756 C CA . TYR A 1 181 ? -2.584 57.687 2.574 1.00 45.41 822 TYR A CA 1
ATOM 2757 C C . TYR A 1 181 ? -2.368 57.646 1.060 1.00 54.63 822 TYR A C 1
ATOM 2758 O O . TYR A 1 181 ? -1.287 57.989 0.568 1.00 46.65 822 TYR A O 1
ATOM 2776 N N . ARG A 1 182 ? -3.382 57.216 0.336 1.00 44.02 823 ARG A N 1
ATOM 2777 C CA . ARG A 1 182 ? -3.367 56.971 -1.100 1.00 48.98 823 ARG A CA 1
ATOM 2778 C C . ARG A 1 182 ? -4.201 58.032 -1.799 1.00 56.53 823 ARG A C 1
ATOM 2779 O O . ARG A 1 182 ? -5.126 58.601 -1.205 1.00 53.21 823 ARG A O 1
ATOM 2800 N N . ASN A 1 183 ? -3.819 58.322 -3.054 1.00 56.59 824 ASN A N 1
ATOM 2801 C CA . ASN A 1 183 ? -4.556 59.183 -3.998 1.00 51.65 824 ASN A CA 1
ATOM 2802 C C . ASN A 1 183 ? -4.576 60.655 -3.587 1.00 68.93 824 ASN A C 1
ATOM 2803 O O . ASN A 1 183 ? -5.510 61.393 -3.908 1.00 73.40 824 ASN A O 1
ATOM 2814 N N . PHE A 1 184 ? -3.521 61.111 -2.939 1.00 54.74 825 PHE A N 1
ATOM 2815 C CA . PHE A 1 184 ? -3.561 62.457 -2.404 1.00 71.91 825 PHE A CA 1
ATOM 2816 C C . PHE A 1 184 ? -3.373 63.516 -3.476 1.00 71.18 825 PHE A C 1
ATOM 2817 O O . PHE A 1 184 ? -3.761 64.665 -3.257 1.00 77.87 825 PHE A O 1
ATOM 2834 N N . PHE A 1 185 ? -2.800 63.162 -4.628 1.00 68.74 826 PHE A N 1
ATOM 2835 C CA . PHE A 1 185 ? -2.498 64.139 -5.657 1.00 73.52 826 PHE A CA 1
ATOM 2836 C C . PHE A 1 185 ? -3.423 64.062 -6.859 1.00 87.33 826 PHE A C 1
ATOM 2837 O O . PHE A 1 185 ? -3.290 64.885 -7.774 1.00 93.29 826 PHE A O 1
ATOM 2854 N N . ASN A 1 186 ? -4.382 63.139 -6.872 1.00 86.62 827 ASN A N 1
ATOM 2855 C CA . ASN A 1 186 ? -5.374 63.160 -7.934 1.00 90.20 827 ASN A CA 1
ATOM 2856 C C . ASN A 1 186 ? -6.346 64.308 -7.712 1.00 101.51 827 ASN A C 1
ATOM 2857 O O . ASN A 1 186 ? -6.285 65.052 -6.720 1.00 85.59 827 ASN A O 1
ATOM 2868 N N . LYS A 1 187 ? -7.263 64.438 -8.661 1.00 99.11 828 LYS A N 1
ATOM 2869 C CA . LYS A 1 187 ? -8.246 65.500 -8.604 1.00 118.63 828 LYS A CA 1
ATOM 2870 C C . LYS A 1 187 ? -9.454 65.152 -7.741 1.00 137.75 828 LYS A C 1
ATOM 2871 O O . LYS A 1 187 ? -10.250 66.048 -7.448 1.00 162.89 828 LYS A O 1
ATOM 2890 N N . ASN A 1 188 ? -9.606 63.900 -7.302 1.00 140.54 829 ASN A N 1
ATOM 2891 C CA . ASN A 1 188 ? -10.823 63.527 -6.590 1.00 139.06 829 ASN A CA 1
ATOM 2892 C C . ASN A 1 188 ? -10.887 64.204 -5.210 1.00 123.04 829 ASN A C 1
ATOM 2893 O O . ASN A 1 188 ? -9.905 64.767 -4.706 1.00 85.79 829 ASN A O 1
ATOM 2904 N N . LYS A 1 189 ? -12.089 64.185 -4.620 1.00 131.06 830 LYS A N 1
ATOM 2905 C CA . LYS A 1 189 ? -12.368 65.003 -3.436 1.00 128.53 830 LYS A CA 1
ATOM 2906 C C . LYS A 1 189 ? -11.759 64.401 -2.177 1.00 118.03 830 LYS A C 1
ATOM 2907 O O . LYS A 1 189 ? -11.043 65.080 -1.431 1.00 109.19 830 LYS A O 1
ATOM 2926 N N . PHE A 1 190 ? -12.068 63.135 -1.904 1.00 139.68 831 PHE A N 1
ATOM 2927 C CA . PHE A 1 190 ? -11.588 62.436 -0.723 1.00 132.74 831 PHE A CA 1
ATOM 2928 C C . PHE A 1 190 ? -10.370 61.579 -1.060 1.00 107.33 831 PHE A C 1
ATOM 2929 O O . PHE A 1 190 ? -10.280 60.987 -2.143 1.00 102.19 831 PHE A O 1
ATOM 2946 N N . VAL A 1 191 ? -9.436 61.517 -0.107 1.00 78.81 832 VAL A N 1
ATOM 2947 C CA . VAL A 1 191 ? -8.246 60.686 -0.222 1.00 69.41 832 VAL A CA 1
ATOM 2948 C C . VAL A 1 191 ? -8.475 59.439 0.630 1.00 60.80 832 VAL A C 1
ATOM 2949 O O . VAL A 1 191 ? -9.392 59.385 1.450 1.00 62.34 832 VAL A O 1
ATOM 2962 N N . GLU A 1 192 ? -7.662 58.409 0.437 1.00 54.74 833 GLU A N 1
ATOM 2963 C CA . GLU A 1 192 ? -7.989 57.111 1.052 1.00 45.28 833 GLU A C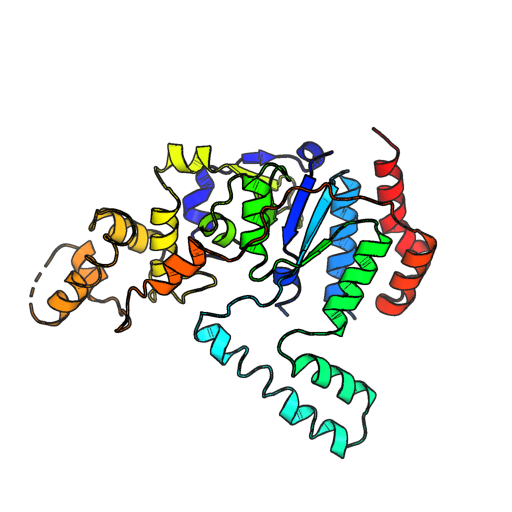A 1
ATOM 2964 C C . GLU A 1 192 ? -6.963 56.817 2.131 1.00 57.83 833 GLU A C 1
ATOM 2965 O O . GLU A 1 192 ? -5.791 56.707 1.818 1.00 47.69 833 GLU A O 1
ATOM 2977 N N . TYR A 1 193 ? -7.402 56.611 3.374 1.00 43.66 834 TYR A N 1
ATOM 2978 C CA . TYR A 1 193 ? -6.504 56.308 4.493 1.00 47.62 834 TYR A CA 1
ATOM 2979 C C . TYR A 1 193 ? -6.667 54.843 4.927 1.00 50.81 834 TYR A C 1
ATOM 2980 O O . TYR A 1 193 ? -7.789 54.373 5.156 1.00 46.34 834 TYR A O 1
ATOM 2998 N N . TYR A 1 194 ? -5.544 54.126 5.017 1.00 37.74 835 TYR A N 1
ATOM 2999 C CA . TYR A 1 194 ? -5.465 52.695 5.287 1.00 42.47 835 TYR A CA 1
ATOM 3000 C C . TYR A 1 194 ? -4.652 52.453 6.533 1.00 56.28 835 TYR A C 1
ATOM 3001 O O . TYR A 1 194 ? -3.542 52.994 6.665 1.00 42.66 835 TYR A O 1
ATOM 3019 N N . GLN A 1 195 ? -5.179 51.566 7.389 1.00 51.17 836 GLN A N 1
ATOM 3020 C CA . GLN A 1 195 ? -4.498 51.089 8.596 1.00 41.11 836 GLN A CA 1
ATOM 3021 C C . GLN A 1 195 ? -4.297 49.585 8.561 1.00 55.77 836 GLN A C 1
ATOM 3022 O O . GLN A 1 195 ? -5.214 48.833 8.188 1.00 43.71 836 GLN A O 1
ATOM 3036 N N . TYR A 1 196 ? -3.069 49.160 8.916 1.00 46.33 837 TYR A N 1
ATOM 3037 C CA . TYR A 1 196 ? -2.753 47.744 9.042 1.00 41.41 837 TYR A CA 1
ATOM 3038 C C . TYR A 1 196 ? -3.730 47.064 9.974 1.00 41.92 837 TYR A C 1
ATOM 3039 O O . TYR A 1 196 ? -4.279 46.024 9.634 1.00 45.45 837 TYR A O 1
ATOM 3057 N N . VAL A 1 197 ? -3.956 47.620 11.171 1.00 47.38 838 VAL A N 1
ATOM 3058 C CA . VAL A 1 197 ? -4.841 46.911 12.097 1.00 49.83 838 VAL A CA 1
ATOM 3059 C C . VAL A 1 197 ? -6.149 46.545 11.382 1.00 46.78 838 VAL A C 1
ATOM 3060 O O . VAL A 1 197 ? -6.730 45.479 11.609 1.00 55.39 838 VAL A O 1
ATOM 3073 N N . ASP A 1 198 ? -6.631 47.431 10.508 1.00 47.47 839 ASP A N 1
ATOM 3074 C CA . ASP A 1 198 ? -7.909 47.192 9.838 1.00 60.28 839 ASP A CA 1
ATOM 3075 C C . ASP A 1 198 ? -7.809 45.999 8.913 1.00 55.47 839 ASP A C 1
ATOM 3076 O O . ASP A 1 198 ? -8.499 44.998 9.098 1.00 50.56 839 ASP A O 1
ATOM 3085 N N . PHE A 1 199 ? -6.939 46.057 7.915 1.00 54.36 840 PHE A N 1
ATOM 3086 C CA . PHE A 1 199 ? -7.006 44.959 6.979 1.00 46.84 840 PHE A CA 1
ATOM 3087 C C . PHE A 1 199 ? -6.472 43.668 7.611 1.00 48.14 840 PHE A C 1
ATOM 3088 O O . PHE A 1 199 ? -6.922 42.581 7.239 1.00 57.58 840 PHE A O 1
ATOM 3105 N N . HIS A 1 200 ? -5.643 43.770 8.652 1.00 48.93 841 HIS A N 1
ATOM 3106 C CA . HIS A 1 200 ? -5.240 42.576 9.394 1.00 50.25 841 HIS A CA 1
ATOM 3107 C C . HIS A 1 200 ? -6.460 41.913 10.009 1.00 50.49 841 HIS A C 1
ATOM 3108 O O . HIS A 1 200 ? -6.641 40.701 9.897 1.00 57.41 841 HIS A O 1
ATOM 3122 N N . ASN A 1 201 ? -7.334 42.710 10.634 1.00 48.22 842 ASN A N 1
ATOM 3123 C CA . ASN A 1 201 ? -8.484 42.144 11.330 1.00 62.18 842 ASN A CA 1
ATOM 3124 C C . ASN A 1 201 ? -9.624 41.773 10.378 1.00 53.50 842 ASN A C 1
ATOM 3125 O O . ASN A 1 201 ? -10.285 40.749 10.564 1.00 55.46 842 ASN A O 1
ATOM 3136 N N . GLN A 1 202 ? -9.851 42.555 9.324 1.00 54.55 843 GLN A N 1
ATOM 3137 C CA . GLN A 1 202 ? -10.936 42.254 8.387 1.00 48.22 843 GLN A CA 1
ATOM 3138 C C . GLN A 1 202 ? -10.598 41.107 7.442 1.00 63.28 843 GLN A C 1
ATOM 3139 O O . GLN A 1 202 ? -11.514 40.407 7.002 1.00 47.92 843 GLN A O 1
ATOM 3153 N N . LEU A 1 203 ? -9.304 40.858 7.145 1.00 47.04 844 LEU A N 1
ATOM 3154 C CA . LEU A 1 203 ? -8.919 39.800 6.205 1.00 48.30 844 LEU A CA 1
ATOM 3155 C C . LEU A 1 203 ? -7.942 38.822 6.780 1.00 54.89 844 LEU A C 1
ATOM 3156 O O . LEU A 1 203 ? -7.657 37.814 6.125 1.00 52.45 844 LEU A O 1
ATOM 3172 N N . GLY A 1 204 ? -7.441 39.056 7.980 1.00 50.32 845 GLY A N 1
ATOM 3173 C CA . GLY A 1 204 ? -6.499 38.113 8.531 1.00 52.80 845 GLY A CA 1
ATOM 3174 C C . GLY A 1 204 ? -5.118 38.184 7.921 1.00 67.15 845 GLY A C 1
ATOM 3175 O O . GLY A 1 204 ? -4.318 37.289 8.162 1.00 51.32 845 GLY A O 1
ATOM 3179 N N . LEU A 1 205 ? -4.799 39.221 7.151 1.00 58.14 846 LEU A N 1
ATOM 3180 C CA . LEU A 1 205 ? -3.523 39.283 6.438 1.00 55.46 846 LEU A CA 1
ATOM 3181 C C . LEU A 1 205 ? -2.450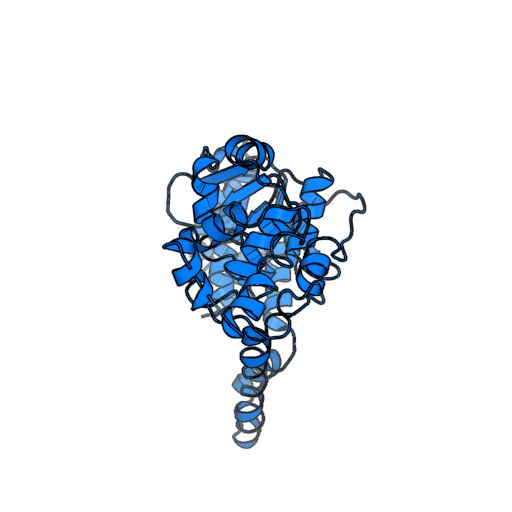 39.922 7.302 1.00 52.67 846 LEU A C 1
ATOM 3182 O O . LEU A 1 205 ? -2.671 40.987 7.890 1.00 51.42 846 LEU A O 1
ATOM 3198 N N . ASP A 1 206 ? -1.263 39.313 7.315 1.00 57.05 847 ASP A N 1
ATOM 3199 C CA . ASP A 1 206 ? -0.107 39.865 7.995 1.00 48.07 847 ASP A CA 1
ATOM 3200 C C . ASP A 1 206 ? 1.032 39.977 6.984 1.00 62.44 847 ASP A C 1
ATOM 3201 O O . ASP A 1 206 ? 0.841 39.747 5.784 1.00 50.08 847 ASP A O 1
ATOM 3210 N N . ARG A 1 207 ? 2.217 40.362 7.472 1.00 56.22 848 ARG A N 1
ATOM 3211 C CA . ARG A 1 207 ? 3.294 40.726 6.563 1.00 50.60 848 ARG A CA 1
ATOM 3212 C C . ARG A 1 207 ? 3.663 39.549 5.663 1.00 49.57 848 ARG A C 1
ATOM 3213 O O . ARG A 1 207 ? 3.836 39.723 4.445 1.00 42.82 848 ARG A O 1
ATOM 3234 N N . ASN A 1 208 ? 3.766 38.330 6.233 1.00 45.37 849 ASN A N 1
ATOM 3235 C CA . ASN A 1 208 ? 4.177 37.176 5.438 1.00 48.94 849 ASN A CA 1
ATOM 3236 C C . ASN A 1 208 ? 3.167 36.879 4.349 1.00 57.66 849 ASN A C 1
ATOM 3237 O O . ASN A 1 208 ? 3.534 36.469 3.234 1.00 41.42 849 ASN A O 1
ATOM 3248 N N . LYS A 1 209 ? 1.874 36.963 4.685 1.00 46.20 850 LYS A N 1
ATOM 3249 C CA . LYS A 1 209 ? 0.879 36.590 3.703 1.00 47.38 850 LYS A CA 1
ATOM 3250 C C . LYS A 1 209 ? 0.882 37.591 2.549 1.00 48.47 850 LYS A C 1
ATOM 3251 O O . LYS A 1 209 ? 0.771 37.194 1.372 1.00 40.04 850 LYS A O 1
ATOM 3270 N N . LEU A 1 210 ? 1.051 38.880 2.859 1.00 43.49 851 LEU A N 1
ATOM 3271 C CA . LEU A 1 210 ? 1.250 39.884 1.815 1.00 46.12 851 LEU A CA 1
ATOM 3272 C C . LEU A 1 210 ? 2.441 39.547 0.935 1.00 42.31 851 LEU A C 1
ATOM 3273 O O . LEU A 1 210 ? 2.364 39.610 -0.303 1.00 44.09 851 LEU A O 1
ATOM 3289 N N . ILE A 1 211 ? 3.542 39.148 1.544 1.00 41.77 852 ILE A N 1
ATOM 3290 C CA . ILE A 1 211 ? 4.712 38.799 0.741 1.00 51.60 852 ILE A CA 1
ATOM 3291 C C . ILE A 1 211 ? 4.394 37.649 -0.204 1.00 40.18 852 ILE A C 1
ATOM 3292 O O . ILE A 1 211 ? 4.642 37.732 -1.421 1.00 40.46 852 ILE A O 1
ATOM 3308 N N . ASN A 1 212 ? 3.758 36.592 0.300 1.00 42.64 853 ASN A N 1
ATOM 3309 C CA . ASN A 1 212 ? 3.391 35.525 -0.617 1.00 43.55 853 ASN A CA 1
ATOM 3310 C C . ASN A 1 212 ? 2.488 36.024 -1.752 1.00 40.60 853 ASN A C 1
ATOM 3311 O O . ASN A 1 212 ? 2.638 35.592 -2.918 1.00 32.16 853 ASN A O 1
ATOM 3322 N N . LEU A 1 213 ? 1.538 36.924 -1.463 1.00 48.82 854 LEU A N 1
ATOM 3323 C CA . LEU A 1 213 ? 0.736 37.462 -2.568 1.00 45.88 854 LEU A CA 1
ATOM 3324 C C . LEU A 1 213 ? 1.629 38.172 -3.577 1.00 47.04 854 LEU A C 1
ATOM 3325 O O . LEU A 1 213 ? 1.422 38.039 -4.788 1.00 41.17 854 LEU A O 1
ATOM 3341 N N . ALA A 1 214 ? 2.637 38.916 -3.107 1.00 46.42 855 ALA A N 1
ATOM 3342 C CA . ALA A 1 214 ? 3.560 39.556 -4.036 1.00 47.24 855 ALA A CA 1
ATOM 3343 C C . ALA A 1 214 ? 4.287 38.535 -4.921 1.00 40.34 855 ALA A C 1
ATOM 3344 O O . ALA A 1 214 ? 4.470 38.764 -6.127 1.00 51.37 855 ALA A O 1
ATOM 3351 N N . TYR A 1 215 ? 4.711 37.407 -4.369 1.00 51.99 856 TYR A N 1
ATOM 3352 C CA . TYR A 1 215 ? 5.356 36.433 -5.247 1.00 39.01 856 TYR A CA 1
ATOM 3353 C C . TYR A 1 215 ? 4.415 35.948 -6.336 1.00 53.24 856 TYR A C 1
ATOM 3354 O O . TYR A 1 215 ? 4.869 35.553 -7.420 1.00 45.16 856 TYR A O 1
ATOM 3372 N N . LEU A 1 216 ? 3.110 35.901 -6.052 1.00 43.25 857 LEU A N 1
ATOM 3373 C CA . LEU A 1 216 ? 2.175 35.408 -7.081 1.00 44.75 857 LEU A CA 1
ATOM 3374 C C . LEU A 1 216 ? 1.749 36.501 -8.060 1.00 52.64 857 LEU A C 1
ATOM 3375 O O . LEU A 1 216 ? 1.731 36.299 -9.282 1.00 48.39 857 LEU A O 1
ATOM 3391 N N . LEU A 1 217 ? 1.294 37.621 -7.529 1.00 45.79 858 LEU A N 1
ATOM 3392 C CA . LEU A 1 217 ? 0.798 38.727 -8.319 1.00 48.54 858 LEU A CA 1
ATOM 3393 C C . LEU A 1 217 ? 1.894 39.490 -9.036 1.00 44.00 858 LEU A C 1
ATOM 3394 O O . LEU A 1 217 ? 1.645 40.052 -10.105 1.00 50.44 858 LEU A O 1
ATOM 3410 N N . GLY A 1 218 ? 3.075 39.552 -8.458 1.00 48.70 859 GLY A N 1
ATOM 3411 C CA . GLY A 1 218 ? 4.105 40.438 -8.961 1.00 46.19 859 GLY A CA 1
ATOM 3412 C C . GLY A 1 218 ? 4.138 41.723 -8.172 1.00 54.46 859 GLY A C 1
ATOM 3413 O O . GLY A 1 218 ? 3.108 42.231 -7.727 1.00 52.77 859 GLY A O 1
ATOM 3417 N N . SER A 1 219 ? 5.337 42.282 -8.017 1.00 48.06 860 SER A N 1
ATOM 3418 C CA . SER A 1 219 ? 5.540 43.472 -7.186 1.00 44.52 860 SER A CA 1
ATOM 3419 C C . SER A 1 219 ? 6.818 44.182 -7.668 1.00 40.61 860 SER A C 1
ATOM 3420 O O . SER A 1 219 ? 7.388 43.808 -8.696 1.00 46.22 860 SER A O 1
ATOM 3428 N N . ASP A 1 220 ? 7.270 45.225 -6.951 1.00 41.76 861 ASP A N 1
ATOM 3429 C CA . ASP A 1 220 ? 8.474 45.911 -7.424 1.00 38.09 861 ASP A CA 1
ATOM 3430 C C . ASP A 1 220 ? 9.676 44.965 -7.530 1.00 49.56 861 ASP A C 1
ATOM 3431 O O . ASP A 1 220 ? 10.584 45.219 -8.318 1.00 47.17 861 ASP A O 1
ATOM 3440 N N . TYR A 1 221 ? 9.686 43.854 -6.796 1.00 53.56 862 TYR A N 1
ATOM 3441 C CA . TYR A 1 221 ? 10.840 42.976 -6.768 1.00 53.88 862 TYR A CA 1
ATOM 3442 C C . TYR A 1 221 ? 10.675 41.667 -7.528 1.00 62.08 862 TYR A C 1
ATOM 3443 O O . TYR A 1 221 ? 11.669 40.957 -7.685 1.00 45.19 862 TYR A O 1
ATOM 3461 N N . THR A 1 222 ? 9.486 41.344 -8.044 1.00 45.70 863 THR A N 1
ATOM 3462 C CA . THR A 1 222 ? 9.255 40.065 -8.726 1.00 45.89 863 THR A CA 1
ATOM 3463 C C . THR A 1 222 ? 8.217 40.249 -9.815 1.00 50.27 863 THR A C 1
ATOM 3464 O O . THR A 1 222 ? 7.281 41.028 -9.654 1.00 48.00 863 THR A O 1
ATOM 3475 N N . GLU A 1 223 ? 8.328 39.431 -10.865 1.00 55.18 864 GLU A N 1
ATOM 3476 C CA . GLU A 1 223 ? 7.423 39.556 -12.001 1.00 68.32 864 GLU A CA 1
ATOM 3477 C C . GLU A 1 223 ? 6.046 38.992 -11.686 1.00 51.11 864 GLU A C 1
ATOM 3478 O O . GLU A 1 223 ? 5.057 39.422 -12.286 1.00 69.01 864 GLU A O 1
ATOM 3490 N N . GLY A 1 224 ? 5.967 38.039 -10.772 1.00 57.97 865 GLY A N 1
ATOM 3491 C CA . GLY A 1 224 ? 4.725 37.324 -10.555 1.00 63.92 865 GLY A CA 1
ATOM 3492 C C . GLY A 1 224 ? 4.602 36.201 -11.552 1.00 62.91 865 GLY A C 1
ATOM 3493 O O . GLY A 1 224 ? 5.457 35.994 -12.420 1.00 57.35 865 GLY A O 1
ATOM 3497 N N . ILE A 1 225 ? 3.526 35.441 -11.414 1.00 55.45 866 ILE A N 1
ATOM 3498 C CA . ILE A 1 225 ? 3.234 34.304 -12.293 1.00 47.22 866 ILE A CA 1
ATOM 3499 C C . ILE A 1 225 ? 2.287 34.785 -13.382 1.00 55.61 866 ILE A C 1
ATOM 3500 O O . ILE A 1 225 ? 1.264 35.401 -13.062 1.00 53.46 866 ILE A O 1
ATOM 3516 N N . PRO A 1 226 ? 2.578 34.537 -14.650 1.00 60.49 867 PRO A N 1
ATOM 3517 C CA . PRO A 1 226 ? 1.721 35.085 -15.697 1.00 63.32 867 PRO A CA 1
ATOM 3518 C C . PRO A 1 226 ? 0.300 34.619 -15.481 1.00 74.27 867 PRO A C 1
ATOM 3519 O O . PRO A 1 226 ? 0.072 33.479 -15.065 1.00 58.71 867 PRO A O 1
ATOM 3530 N N . THR A 1 227 ? -0.635 35.535 -15.757 1.00 64.02 868 THR A N 1
ATOM 3531 C CA . THR A 1 227 ? -2.090 35.405 -15.676 1.00 68.86 868 THR A CA 1
ATOM 3532 C C . THR A 1 227 ? -2.651 35.286 -14.260 1.00 67.04 868 THR A C 1
ATOM 3533 O O . THR A 1 227 ? -3.867 35.100 -14.111 1.00 76.89 868 THR A O 1
ATOM 3544 N N . VAL A 1 228 ? -1.840 35.406 -13.214 1.00 55.06 869 VAL A N 1
ATOM 3545 C CA . VAL A 1 228 ? -2.324 35.211 -11.854 1.00 46.57 869 VAL A CA 1
ATOM 3546 C C . VAL A 1 228 ? -2.714 36.562 -11.267 1.00 58.35 869 VAL A C 1
ATOM 3547 O O . VAL A 1 228 ? -1.854 37.410 -11.034 1.00 56.94 869 VAL A O 1
ATOM 3560 N N . GLY A 1 229 ? -4.027 36.763 -11.048 1.00 53.07 870 GLY A N 1
ATOM 3561 C CA . GLY A 1 229 ? -4.569 37.917 -10.391 1.00 52.70 870 GLY A CA 1
ATOM 3562 C C . GLY A 1 229 ? -5.070 37.613 -8.992 1.00 51.41 870 GLY A C 1
ATOM 3563 O O . GLY A 1 229 ? -4.729 36.591 -8.389 1.00 52.55 870 GLY A O 1
ATOM 3567 N N . CYS A 1 230 ? -5.896 38.530 -8.456 1.00 43.48 871 CYS A N 1
ATOM 3568 C CA . CYS A 1 230 ? -6.409 38.367 -7.090 1.00 39.10 871 CYS A CA 1
ATOM 3569 C C . CYS A 1 230 ? -7.087 37.022 -6.926 1.00 41.36 871 CYS A C 1
ATOM 3570 O O . CYS A 1 230 ? -6.917 36.348 -5.901 1.00 44.57 871 CYS A O 1
ATOM 3578 N N . VAL A 1 231 ? -7.865 36.611 -7.921 1.00 48.09 872 VAL A N 1
ATOM 3579 C CA . VAL A 1 231 ? -8.642 35.378 -7.788 1.00 44.53 872 VAL A CA 1
ATOM 3580 C C . VAL A 1 231 ? -7.726 34.165 -7.672 1.00 46.54 872 VAL A C 1
ATOM 3581 O O . VAL A 1 231 ? -7.803 33.396 -6.697 1.00 43.04 872 VAL A O 1
ATOM 3594 N N . THR A 1 232 ? -6.863 33.943 -8.675 1.00 47.49 873 THR A N 1
ATOM 3595 C CA . THR A 1 232 ? -6.030 32.738 -8.627 1.00 44.58 873 THR A CA 1
ATOM 3596 C C . THR A 1 232 ? -5.122 32.764 -7.425 1.00 45.14 873 THR A C 1
ATOM 3597 O O . THR A 1 232 ? -4.818 31.724 -6.828 1.00 42.97 873 THR A O 1
ATOM 3608 N N . ALA A 1 233 ? -4.650 33.939 -7.061 1.00 52.83 874 ALA A N 1
ATOM 3609 C CA . ALA A 1 233 ? -3.700 33.985 -5.965 1.00 41.47 874 ALA A CA 1
ATOM 3610 C C . ALA A 1 233 ? -4.385 33.649 -4.643 1.00 41.56 874 ALA A C 1
ATOM 3611 O O . ALA A 1 233 ? -3.847 32.894 -3.823 1.00 52.19 874 ALA A O 1
ATOM 3618 N N . MET A 1 234 ? -5.573 34.214 -4.398 1.00 44.30 875 MET A N 1
ATOM 3619 C CA . MET A 1 234 ? -6.303 33.802 -3.195 1.00 37.85 875 MET A CA 1
ATOM 3620 C C . MET A 1 234 ? -6.557 32.298 -3.201 1.00 42.23 875 MET A C 1
ATOM 3621 O O . MET A 1 234 ? -6.442 31.634 -2.156 1.00 37.55 875 MET A O 1
ATOM 3635 N N . GLU A 1 235 ? -6.880 31.720 -4.365 1.00 35.27 876 GLU A N 1
ATOM 3636 C CA . GLU A 1 235 ? -7.175 30.284 -4.335 1.00 34.85 876 GLU A CA 1
ATOM 3637 C C . GLU A 1 235 ? -5.941 29.483 -4.031 1.00 39.32 876 GLU A C 1
ATOM 3638 O O . GLU A 1 235 ? -6.011 28.403 -3.422 1.00 41.58 876 GLU A O 1
ATOM 3650 N N . ILE A 1 236 ? -4.785 30.001 -4.444 1.00 47.05 877 ILE A N 1
ATOM 3651 C CA . ILE A 1 236 ? -3.563 29.270 -4.177 1.00 40.38 877 ILE A CA 1
ATOM 3652 C C . ILE A 1 236 ? -3.284 29.287 -2.682 1.00 43.37 877 ILE A C 1
ATOM 3653 O O . ILE A 1 236 ? -2.978 28.267 -2.066 1.00 43.78 877 ILE A O 1
ATOM 3669 N N . LEU A 1 237 ? -3.357 30.451 -2.072 1.00 41.39 878 LEU A N 1
ATOM 3670 C CA . LEU A 1 237 ? -3.100 30.456 -0.638 1.00 38.50 878 LEU A CA 1
ATOM 3671 C C . LEU A 1 237 ? -4.229 29.831 0.172 1.00 53.17 878 LEU A C 1
ATOM 3672 O O . LEU A 1 237 ? -3.995 29.418 1.311 1.00 54.31 878 LEU A O 1
ATOM 3688 N N . ASN A 1 238 ? -5.452 29.758 -0.363 1.00 46.57 879 ASN A N 1
ATOM 3689 C CA . ASN A 1 238 ? -6.448 28.920 0.308 1.00 39.57 879 ASN A CA 1
ATOM 3690 C C . ASN A 1 238 ? -6.048 27.447 0.236 1.00 52.31 879 ASN A C 1
ATOM 3691 O O . ASN A 1 238 ? -6.180 26.704 1.222 1.00 52.05 879 ASN A O 1
ATOM 3702 N N . GLU A 1 239 ? -5.602 26.989 -0.932 1.00 47.31 880 GLU A N 1
ATOM 3703 C CA . GLU A 1 239 ? -5.371 25.537 -1.086 1.00 47.72 880 GLU A CA 1
ATOM 3704 C C . GLU A 1 239 ? -4.132 25.051 -0.315 1.00 64.07 880 GLU A C 1
ATOM 3705 O O . GLU A 1 239 ? -4.098 23.893 0.107 1.00 49.21 880 GLU A O 1
ATOM 3717 N N . PHE A 1 240 ? -3.091 25.890 -0.125 1.00 44.15 881 PHE A N 1
ATOM 3718 C CA . PHE A 1 240 ? -1.823 25.466 0.486 1.00 42.31 881 PHE A CA 1
ATOM 3719 C C . PHE A 1 240 ? -1.532 26.249 1.755 1.00 50.34 881 PHE A C 1
ATOM 3720 O O . PHE A 1 240 ? -0.817 27.257 1.716 1.00 52.40 881 PHE A O 1
ATOM 3737 N N . PRO A 1 241 ? -2.081 25.846 2.886 1.00 63.32 882 PRO A N 1
ATOM 3738 C CA . PRO A 1 241 ? -1.780 26.550 4.134 1.00 75.12 882 PRO A CA 1
ATOM 3739 C C . PRO A 1 241 ? -0.392 26.182 4.648 1.00 79.67 882 PRO A C 1
ATOM 3740 O O . PRO A 1 241 ? 0.258 25.246 4.178 1.00 71.31 882 PRO A O 1
ATOM 3751 N N . GLY A 1 242 ? 0.048 26.957 5.621 1.00 73.91 883 GLY A N 1
ATOM 3752 C CA . GLY A 1 242 ? 1.419 26.929 6.097 1.00 66.97 883 GLY A CA 1
ATOM 3753 C C . GLY A 1 242 ? 1.785 28.312 6.595 1.00 74.80 883 GLY A C 1
ATOM 3754 O O . GLY A 1 242 ? 0.990 29.243 6.523 1.00 57.48 883 GLY A O 1
ATOM 3758 N N . HIS A 1 243 ? 3.017 28.432 7.095 1.00 63.50 884 HIS A N 1
ATOM 3759 C CA . HIS A 1 243 ? 3.482 29.639 7.754 1.00 64.34 884 HIS A CA 1
ATOM 3760 C C . HIS A 1 243 ? 4.679 30.183 6.989 1.00 60.22 884 HIS A C 1
ATOM 3761 O O . HIS A 1 243 ? 5.377 29.432 6.306 1.00 49.11 884 HIS A O 1
ATOM 3775 N N . GLY A 1 244 ? 4.887 31.515 7.066 1.00 57.28 885 GLY A N 1
ATOM 3776 C CA . GLY A 1 244 ? 5.969 32.138 6.323 1.00 58.59 885 GLY A CA 1
ATOM 3777 C C . GLY A 1 244 ? 5.832 31.788 4.871 1.00 56.32 885 GLY A C 1
ATOM 3778 O O . GLY A 1 244 ? 4.768 31.881 4.297 1.00 41.87 885 GLY A O 1
ATOM 3782 N N . LEU A 1 245 ? 6.895 31.349 4.259 1.00 44.09 886 LEU A N 1
ATOM 3783 C CA . LEU A 1 245 ? 6.870 30.911 2.859 1.00 49.85 886 LEU A CA 1
ATOM 3784 C C . LEU A 1 245 ? 6.380 29.499 2.621 1.00 39.62 886 LEU A C 1
ATOM 3785 O O . LEU A 1 245 ? 6.304 29.092 1.446 1.00 52.59 886 LEU A O 1
ATOM 3801 N N A GLU A 1 246 ? 6.083 28.729 3.667 0.56 55.28 887 GLU A N 1
ATOM 3802 N N B GLU A 1 246 ? 6.019 28.739 3.649 0.44 55.22 887 GLU A N 1
ATOM 3803 C CA A GLU A 1 246 ? 5.657 27.351 3.442 0.56 50.05 887 GLU A CA 1
ATOM 3804 C CA B GLU A 1 246 ? 5.678 27.340 3.408 0.44 50.04 887 GLU A CA 1
ATOM 3805 C C A GLU A 1 246 ? 4.586 27.270 2.357 0.56 54.93 887 GLU A C 1
ATOM 3806 C C B GLU A 1 246 ? 4.538 27.204 2.393 0.44 55.05 887 GLU A C 1
ATOM 3807 O O A GLU A 1 246 ? 4.683 26.379 1.495 0.56 50.64 887 GLU A O 1
ATOM 3808 O O B GLU A 1 246 ? 4.497 26.205 1.663 0.44 46.73 887 GLU A O 1
ATOM 3831 N N . PRO A 1 247 ? 3.571 28.144 2.321 1.00 46.09 888 PRO A N 1
ATOM 3832 C CA . PRO A 1 247 ? 2.520 27.979 1.296 1.00 48.73 888 PRO A CA 1
ATOM 3833 C C . PRO A 1 247 ? 3.041 27.918 -0.143 1.00 45.23 888 PRO A C 1
ATOM 3834 O O . PRO A 1 247 ? 2.525 27.119 -0.948 1.00 51.30 888 PRO A O 1
ATOM 3845 N N . LEU A 1 248 ? 4.011 28.741 -0.512 1.00 36.18 889 LEU A N 1
ATOM 3846 C CA . LEU A 1 248 ? 4.522 28.732 -1.885 1.00 50.81 889 LEU A CA 1
ATOM 3847 C C . LEU A 1 248 ? 5.474 27.545 -2.134 1.00 32.96 889 LEU A C 1
ATOM 3848 O O . LEU A 1 248 ? 5.437 26.937 -3.216 1.00 55.90 889 LEU A O 1
ATOM 3864 N N . LEU A 1 249 ? 6.255 27.164 -1.121 1.00 48.23 890 LEU A N 1
ATOM 3865 C CA . LEU A 1 249 ? 7.046 25.927 -1.208 1.00 50.85 890 LEU A CA 1
ATOM 3866 C C . LEU A 1 249 ? 6.167 24.725 -1.552 1.00 58.24 890 LEU A C 1
ATOM 3867 O O . LEU A 1 249 ? 6.409 24.004 -2.535 1.00 56.12 890 LEU A O 1
ATOM 3883 N N . LYS A 1 250 ? 5.121 24.505 -0.760 1.00 55.44 891 LYS A N 1
ATOM 3884 C CA . LYS A 1 250 ? 4.202 23.404 -1.057 1.00 57.45 891 LYS A CA 1
ATOM 3885 C C . LYS A 1 250 ? 3.567 23.607 -2.425 1.00 59.26 891 LYS A C 1
ATOM 3886 O O . LYS A 1 250 ? 3.545 22.695 -3.258 1.00 50.47 891 LYS A O 1
ATOM 3905 N N . PHE A 1 251 ? 3.140 24.833 -2.727 1.00 59.83 892 PHE A N 1
ATOM 3906 C CA . PHE A 1 251 ? 2.554 25.046 -4.046 1.00 46.61 892 PHE A CA 1
ATOM 3907 C C . PHE A 1 251 ? 3.543 24.595 -5.097 1.00 48.64 892 PHE A C 1
ATOM 3908 O O . PHE A 1 251 ? 3.210 23.817 -5.994 1.00 54.62 892 PHE A O 1
ATOM 3925 N N A SER A 1 252 ? 4.814 24.990 -4.932 0.61 47.87 893 SER A N 1
ATOM 3926 N N B SER A 1 252 ? 4.787 25.066 -4.996 0.39 48.46 893 SER A N 1
ATOM 3927 C CA A SER A 1 252 ? 5.759 24.758 -6.015 0.61 55.27 893 SER A CA 1
ATOM 3928 C CA B SER A 1 252 ? 5.767 24.766 -6.033 0.39 55.30 893 SER A CA 1
ATOM 3929 C C A SER A 1 252 ? 5.961 23.269 -6.210 0.61 52.17 893 SER A C 1
ATOM 3930 C C B SER A 1 252 ? 5.921 23.263 -6.213 0.39 52.44 893 SER A C 1
ATOM 3931 O O A SER A 1 252 ? 5.959 22.780 -7.348 0.61 58.96 893 SER A O 1
ATOM 3932 O O B SER A 1 252 ? 5.893 22.758 -7.343 0.39 59.44 893 SER A O 1
ATOM 3947 N N . GLU A 1 253 ? 6.042 22.522 -5.107 1.00 49.88 894 GLU A N 1
ATOM 3948 C CA . GLU A 1 253 ? 6.247 21.078 -5.216 1.00 60.15 894 GLU A CA 1
ATOM 3949 C C . GLU A 1 253 ? 5.077 20.420 -5.907 1.00 64.76 894 GLU A C 1
ATOM 3950 O O . GLU A 1 253 ? 5.260 19.544 -6.766 1.00 67.88 894 GLU A O 1
ATOM 3963 N N . TRP A 1 254 ? 3.854 20.810 -5.524 1.00 53.42 895 TRP A N 1
ATOM 3964 C CA . TRP A 1 254 ? 2.701 20.204 -6.169 1.00 54.05 895 TRP A CA 1
ATOM 3965 C C . TRP A 1 254 ? 2.817 20.445 -7.659 1.00 67.35 895 TRP A C 1
ATOM 3966 O O . TRP A 1 254 ? 2.771 19.505 -8.471 1.00 59.80 895 TRP A O 1
ATOM 3987 N N . TRP A 1 255 ? 3.149 21.684 -8.021 1.00 55.14 896 TRP A N 1
ATOM 3988 C CA . TRP A 1 255 ? 3.118 22.023 -9.431 1.00 55.58 896 TRP A CA 1
ATOM 3989 C C . TRP A 1 255 ? 4.162 21.231 -10.174 1.00 65.55 896 TRP A C 1
ATOM 3990 O O . TRP A 1 255 ? 3.998 20.960 -11.372 1.00 66.91 896 TRP A O 1
ATOM 4011 N N . HIS A 1 256 ? 5.220 20.840 -9.472 1.00 58.26 897 HIS A N 1
ATOM 4012 C CA . HIS A 1 256 ? 6.280 20.128 -10.152 1.00 72.67 897 HIS A CA 1
ATOM 4013 C C . HIS A 1 256 ? 5.851 18.685 -10.373 1.00 76.64 897 HIS A C 1
ATOM 4014 O O . HIS A 1 256 ? 5.836 18.199 -11.510 1.00 76.03 897 HIS A O 1
ATOM 4028 N N . GLU A 1 257 ? 5.362 18.035 -9.314 1.00 84.56 898 GLU A N 1
ATOM 4029 C CA . GLU A 1 257 ? 4.914 16.656 -9.459 1.00 81.29 898 GLU A CA 1
ATOM 4030 C C . GLU A 1 257 ? 3.745 16.561 -10.414 1.00 78.59 898 GLU A C 1
ATOM 4031 O O . GLU A 1 257 ? 3.577 15.542 -11.099 1.00 80.15 898 GLU A O 1
ATOM 4043 N N . ALA A 1 258 ? 2.926 17.613 -10.466 1.00 72.58 899 ALA A N 1
ATOM 4044 C CA . ALA A 1 258 ? 1.747 17.650 -11.323 1.00 75.61 899 ALA A CA 1
ATOM 4045 C C . ALA A 1 258 ? 2.109 17.815 -12.787 1.00 80.28 899 ALA A C 1
ATOM 4046 O O . ALA A 1 258 ? 1.226 17.703 -13.645 1.00 115.31 899 ALA A O 1
ATOM 4053 N N . GLN A 1 259 ? 3.364 18.122 -13.088 1.00 80.00 900 GLN A N 1
ATOM 4054 C CA . GLN A 1 259 ? 3.846 17.985 -14.453 1.00 98.74 900 GLN A CA 1
ATOM 4055 C C . GLN A 1 259 ? 4.422 16.605 -14.740 1.00 107.84 900 GLN A C 1
ATOM 4056 O O . GLN A 1 259 ? 4.416 16.178 -15.900 1.00 122.75 900 GLN A O 1
ATOM 4070 N N . LYS A 1 260 ? 4.895 15.878 -13.721 1.00 114.84 901 LYS A N 1
ATOM 4071 C CA . LYS A 1 260 ? 5.483 14.564 -13.978 1.00 105.75 901 LYS A CA 1
ATOM 4072 C C . LYS A 1 260 ? 4.401 13.550 -14.327 1.00 110.06 901 LYS A C 1
ATOM 4073 O O . LYS A 1 260 ? 4.406 12.977 -15.422 1.00 138.21 901 LYS A O 1
ATOM 4092 N N . ASN A 1 261 ? 3.448 13.338 -13.425 1.00 101.36 902 ASN A N 1
ATOM 4093 C CA . ASN A 1 261 ? 2.372 12.378 -13.673 1.00 122.20 902 ASN A CA 1
ATOM 4094 C C . ASN A 1 261 ? 2.918 10.947 -13.860 1.00 110.12 902 ASN A C 1
ATOM 4095 O O . ASN A 1 261 ? 3.791 10.672 -14.699 1.00 90.01 902 ASN A O 1
ATOM 4106 N N . ASP A 1 270 ? -7.639 17.344 -9.398 1.00 95.54 911 ASP A N 1
ATOM 4107 C CA . ASP A 1 270 ? -8.625 17.015 -10.429 1.00 104.42 911 ASP A CA 1
ATOM 4108 C C . ASP A 1 270 ? -9.821 17.994 -10.413 1.00 90.46 911 ASP A C 1
ATOM 4109 O O . ASP A 1 270 ? -10.660 17.956 -11.315 1.00 90.32 911 ASP A O 1
ATOM 4117 N N . THR A 1 271 ? -9.869 18.887 -9.418 1.00 89.36 912 THR A N 1
ATOM 4118 C CA . THR A 1 271 ? -10.891 19.934 -9.340 1.00 98.58 912 THR A CA 1
ATOM 4119 C C . THR A 1 271 ? -10.653 21.030 -10.395 1.00 75.23 912 THR A C 1
ATOM 4120 O O . THR A 1 271 ? -9.692 20.994 -11.175 1.00 70.79 912 THR A O 1
ATOM 4131 N N . LYS A 1 272 ? -11.548 22.030 -10.406 1.00 62.60 913 LYS A N 1
ATOM 4132 C CA . LYS A 1 272 ? -11.409 23.174 -11.310 1.00 76.06 913 LYS A CA 1
ATOM 4133 C C . LYS A 1 272 ? -10.185 23.996 -10.956 1.00 65.64 913 LYS A C 1
ATOM 4134 O O . LYS A 1 272 ? -9.500 24.541 -11.843 1.00 63.35 913 LYS A O 1
ATOM 4153 N N . VAL A 1 273 ? -9.948 24.132 -9.648 1.00 55.26 914 VAL A N 1
ATOM 4154 C CA . VAL A 1 273 ? -8.830 24.917 -9.158 1.00 72.89 914 VAL A CA 1
ATOM 4155 C C . VAL A 1 273 ? -7.535 24.212 -9.527 1.00 64.40 914 VAL A C 1
ATOM 4156 O O . VAL A 1 273 ? -6.667 24.793 -10.188 1.00 78.08 914 VAL A O 1
ATOM 4169 N N . LYS A 1 274 ? -7.419 22.926 -9.167 1.00 66.65 915 LYS A N 1
ATOM 4170 C CA . LYS A 1 274 ? -6.203 22.164 -9.469 1.00 62.25 915 LYS A CA 1
ATOM 4171 C C . LYS A 1 274 ? -5.875 22.223 -10.960 1.00 69.78 915 LYS A C 1
ATOM 4172 O O . LYS A 1 274 ? -4.738 22.493 -11.343 1.00 61.55 915 LYS A O 1
ATOM 4191 N N . LYS A 1 275 ? -6.858 21.955 -11.823 1.00 64.06 916 LYS A N 1
ATOM 4192 C CA . LYS A 1 275 ? -6.647 22.060 -13.267 1.00 68.71 916 LYS A CA 1
ATOM 4193 C C . LYS A 1 275 ? -6.012 23.398 -13.637 1.00 58.87 916 LYS A C 1
ATOM 4194 O O . LYS A 1 275 ? -4.898 23.470 -14.207 1.00 71.73 916 LYS A O 1
ATOM 4213 N N . LYS A 1 276 ? -6.731 24.481 -13.311 1.00 67.48 917 LYS A N 1
ATOM 4214 C CA . LYS A 1 276 ? -6.198 25.812 -13.557 1.00 63.60 917 LYS A CA 1
ATOM 4215 C C . LYS A 1 276 ? -4.742 25.943 -13.089 1.00 65.06 917 LYS A C 1
ATOM 4216 O O . LYS A 1 276 ? -3.867 26.403 -13.839 1.00 61.54 917 LYS A O 1
ATOM 4235 N N . LEU A 1 277 ? -4.464 25.559 -11.840 1.00 59.24 918 LEU A N 1
ATOM 4236 C CA . LEU A 1 277 ? -3.127 25.761 -11.290 1.00 64.39 918 LEU A CA 1
ATOM 4237 C C . LEU A 1 277 ? -2.101 24.952 -12.065 1.00 72.21 918 LEU A C 1
ATOM 4238 O O . LEU A 1 277 ? -0.986 25.416 -12.331 1.00 59.11 918 LEU A O 1
ATOM 4254 N N . ARG A 1 278 ? -2.475 23.729 -12.417 1.00 69.56 919 ARG A N 1
ATOM 4255 C CA . ARG A 1 278 ? -1.645 22.843 -13.212 1.00 73.98 919 ARG A CA 1
ATOM 4256 C C . ARG A 1 278 ? -1.089 23.559 -14.428 1.00 55.80 919 ARG A C 1
ATOM 4257 O O . ARG A 1 278 ? 0.083 23.394 -14.773 1.00 72.39 919 ARG A O 1
ATOM 4278 N N . THR A 1 279 ? -1.920 24.321 -15.125 1.00 64.63 920 THR A N 1
ATOM 4279 C CA . THR A 1 279 ? -1.419 24.913 -16.369 1.00 64.56 920 THR A CA 1
ATOM 4280 C C . THR A 1 279 ? -0.505 26.135 -16.188 1.00 74.42 920 THR A C 1
ATOM 4281 O O . THR A 1 279 ? 0.008 26.665 -17.185 1.00 64.14 920 THR A O 1
ATOM 4292 N N . LEU A 1 280 ? -0.327 26.641 -14.977 1.00 62.90 921 LEU A N 1
ATOM 4293 C CA . LEU A 1 280 ? 0.464 27.856 -14.819 1.00 68.06 921 LEU A CA 1
ATOM 4294 C C . LEU A 1 280 ? 1.944 27.564 -15.040 1.00 75.57 921 LEU A C 1
ATOM 4295 O O . LEU A 1 280 ? 2.409 26.438 -14.847 1.00 65.59 921 LEU A O 1
ATOM 4311 N N . GLN A 1 281 ? 2.693 28.600 -15.426 1.00 69.45 922 GLN A N 1
ATOM 4312 C CA . GLN A 1 281 ? 4.121 28.471 -15.718 1.00 74.68 922 GLN A CA 1
ATOM 4313 C C . GLN A 1 281 ? 4.944 29.126 -14.614 1.00 75.04 922 GLN A C 1
ATOM 4314 O O . GLN A 1 281 ? 4.947 30.353 -14.477 1.00 80.70 922 GLN A O 1
ATOM 4328 N N . LEU A 1 282 ? 5.663 28.305 -13.851 1.00 58.23 923 LEU A N 1
ATOM 4329 C CA . LEU A 1 282 ? 6.497 28.764 -12.756 1.00 74.43 923 LEU A CA 1
ATOM 4330 C C . LEU A 1 282 ? 7.963 28.638 -13.156 1.00 87.36 923 LEU A C 1
ATOM 4331 O O . LEU A 1 282 ? 8.353 27.652 -13.785 1.00 67.72 923 LEU A O 1
ATOM 4347 N N . THR A 1 283 ? 8.783 29.616 -12.775 1.00 81.52 924 THR A N 1
ATOM 4348 C CA . THR A 1 283 ? 10.197 29.546 -13.114 1.00 63.91 924 THR A CA 1
ATOM 4349 C C . THR A 1 283 ? 10.880 28.485 -12.277 1.00 68.93 924 THR A C 1
ATOM 4350 O O . THR A 1 283 ? 10.419 28.143 -11.189 1.00 68.56 924 THR A O 1
ATOM 4361 N N . PRO A 1 284 ? 12.026 27.992 -12.732 1.00 85.73 925 PRO A N 1
ATOM 4362 C CA . PRO A 1 284 ? 12.671 26.899 -11.995 1.00 74.75 925 PRO A CA 1
ATOM 4363 C C . PRO A 1 284 ? 13.037 27.280 -10.570 1.00 63.93 925 PRO A C 1
ATOM 4364 O O . PRO A 1 284 ? 12.994 26.423 -9.679 1.00 71.56 925 PRO A O 1
ATOM 4375 N N . GLY A 1 285 ? 13.403 28.535 -10.321 1.00 63.80 926 GLY A N 1
ATOM 4376 C CA . GLY A 1 285 ? 13.805 28.917 -8.983 1.00 65.87 926 GLY A CA 1
ATOM 4377 C C . GLY A 1 285 ? 12.697 29.607 -8.213 1.00 52.95 926 GLY A C 1
ATOM 4378 O O . GLY A 1 285 ? 12.896 30.683 -7.644 1.00 84.79 926 GLY A O 1
ATOM 4382 N N . PHE A 1 286 ? 11.514 29.006 -8.232 1.00 55.05 927 PHE A N 1
ATOM 4383 C CA . PHE A 1 286 ? 10.330 29.621 -7.646 1.00 60.41 927 PHE A CA 1
ATOM 4384 C C . PHE A 1 286 ? 9.907 28.770 -6.465 1.00 57.94 927 PHE A C 1
ATOM 4385 O O . PHE A 1 286 ? 9.639 27.580 -6.648 1.00 54.02 927 PHE A O 1
ATOM 4402 N N . PRO A 1 287 ? 9.787 29.302 -5.259 1.00 59.36 928 PRO A N 1
ATOM 4403 C CA . PRO A 1 287 ? 9.941 30.695 -4.912 1.00 46.35 928 PRO A CA 1
ATOM 4404 C C . PRO A 1 287 ? 11.365 31.014 -4.507 1.00 42.90 928 PRO A C 1
ATOM 4405 O O . PRO A 1 287 ? 12.050 30.176 -3.901 1.00 62.99 928 PRO A O 1
ATOM 4416 N N . ASN A 1 288 ? 11.835 32.195 -4.870 1.00 61.75 929 ASN A N 1
ATOM 4417 C CA . ASN A 1 288 ? 13.210 32.552 -4.553 1.00 58.23 929 ASN A CA 1
ATOM 4418 C C . ASN A 1 288 ? 13.231 33.243 -3.180 1.00 57.07 929 ASN A C 1
ATOM 4419 O O . ASN A 1 288 ? 12.849 34.417 -3.080 1.00 52.04 929 ASN A O 1
ATOM 4430 N N . PRO A 1 289 ? 13.676 32.579 -2.105 1.00 35.60 930 PRO A N 1
ATOM 4431 C CA . PRO A 1 289 ? 13.540 33.177 -0.745 1.00 38.53 930 PRO A CA 1
ATOM 4432 C C . PRO A 1 289 ? 14.253 34.495 -0.562 1.00 51.73 930 PRO A C 1
ATOM 4433 O O . PRO A 1 289 ? 14.058 35.174 0.466 1.00 48.25 930 PRO A O 1
ATOM 4444 N N . ALA A 1 290 ? 15.106 34.890 -1.497 1.00 48.17 931 ALA A N 1
ATOM 4445 C CA . ALA A 1 290 ? 15.801 36.167 -1.322 1.00 48.14 931 ALA A CA 1
ATOM 4446 C C . ALA A 1 290 ? 14.846 37.337 -1.439 1.00 47.03 931 ALA A C 1
ATOM 4447 O O . ALA A 1 290 ? 15.091 38.402 -0.858 1.00 43.06 931 ALA A O 1
ATOM 4454 N N . VAL A 1 291 ? 13.770 37.177 -2.215 1.00 42.75 932 VAL A N 1
ATOM 4455 C CA . VAL A 1 291 ? 12.778 38.249 -2.346 1.00 46.00 932 VAL A CA 1
ATOM 4456 C C . VAL A 1 291 ? 12.183 38.550 -0.978 1.00 45.25 932 VAL A C 1
ATOM 4457 O O . VAL A 1 291 ? 12.111 39.692 -0.525 1.00 42.47 932 VAL A O 1
ATOM 4470 N N . ALA A 1 292 ? 11.712 37.514 -0.311 1.00 40.74 933 ALA A N 1
ATOM 4471 C CA . ALA A 1 292 ? 11.140 37.687 1.017 1.00 38.85 933 ALA A CA 1
ATOM 4472 C C . ALA A 1 292 ? 12.113 38.329 1.993 1.00 40.82 933 ALA A C 1
ATOM 4473 O O . ALA A 1 292 ? 11.705 39.120 2.839 1.00 46.54 933 ALA A O 1
ATOM 4480 N N . GLU A 1 293 ? 13.389 37.922 1.949 1.00 40.63 934 GLU A N 1
ATOM 4481 C CA . GLU A 1 293 ? 14.383 38.482 2.863 1.00 44.84 934 GLU A CA 1
ATOM 4482 C C . GLU A 1 293 ? 14.583 39.960 2.576 1.00 37.72 934 GLU A C 1
ATOM 4483 O O . GLU A 1 293 ? 14.759 40.782 3.493 1.00 48.59 934 GLU A O 1
ATOM 4495 N N . ALA A 1 294 ? 14.549 40.327 1.296 1.00 41.76 935 ALA A N 1
ATOM 4496 C CA . ALA A 1 294 ? 14.706 41.736 0.976 1.00 42.19 935 ALA A CA 1
ATOM 4497 C C . ALA A 1 294 ? 13.500 42.529 1.397 1.00 39.99 935 ALA A C 1
ATOM 4498 O O . ALA A 1 294 ? 13.630 43.727 1.588 1.00 44.25 935 ALA A O 1
ATOM 4505 N N . TYR A 1 295 ? 12.329 41.913 1.560 1.00 46.63 936 TYR A N 1
ATOM 4506 C CA . TYR A 1 295 ? 11.227 42.697 2.125 1.00 48.25 936 TYR A CA 1
ATOM 4507 C C . TYR A 1 295 ? 11.230 42.675 3.647 1.00 51.00 936 TYR A C 1
ATOM 4508 O O . TYR A 1 295 ? 10.917 43.683 4.276 1.00 40.45 936 TYR A O 1
ATOM 4526 N N . LEU A 1 296 ? 11.606 41.546 4.252 1.00 43.62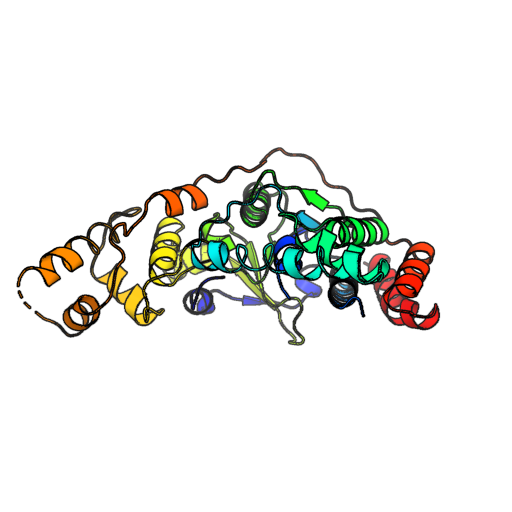 937 LEU A N 1
ATOM 4527 C CA . LEU A 1 296 ? 11.566 41.385 5.709 1.00 37.80 937 LEU A CA 1
ATOM 4528 C C . LEU A 1 296 ? 12.742 42.040 6.421 1.00 44.87 937 LEU A C 1
ATOM 4529 O O . LEU A 1 296 ? 12.590 42.525 7.543 1.00 60.17 937 LEU A O 1
ATOM 4545 N N . LYS A 1 297 ? 13.924 42.028 5.830 1.00 48.10 938 LYS A N 1
ATOM 4546 C CA . LYS A 1 297 ? 15.134 42.518 6.504 1.00 45.96 938 LYS A CA 1
ATOM 4547 C C . LYS A 1 297 ? 15.874 43.549 5.668 1.00 50.24 938 LYS A C 1
ATOM 4548 O O . LYS A 1 297 ? 17.048 43.375 5.345 1.00 58.21 938 LYS A O 1
ATOM 4567 N N . PRO A 1 298 ? 15.217 44.640 5.304 1.00 48.43 939 PRO A N 1
ATOM 4568 C CA . PRO A 1 298 ? 15.897 45.715 4.574 1.00 37.23 939 PRO A CA 1
ATOM 4569 C C . PRO A 1 298 ? 16.841 46.472 5.480 1.00 42.71 939 PRO A C 1
ATOM 4570 O O . PRO A 1 298 ? 16.697 46.501 6.710 1.00 48.57 939 PRO A O 1
ATOM 4581 N N . VAL A 1 299 ? 17.829 47.084 4.834 1.00 47.98 940 VAL A N 1
ATOM 4582 C CA . VAL A 1 299 ? 18.769 47.977 5.489 1.00 51.68 940 VAL A CA 1
ATOM 4583 C C . VAL A 1 299 ? 18.075 49.329 5.643 1.00 45.74 940 VAL A C 1
ATOM 4584 O O . VAL A 1 299 ? 17.764 50.001 4.651 1.00 46.82 940 VAL A O 1
ATOM 4597 N N . VAL A 1 300 ? 17.833 49.735 6.894 1.00 51.81 941 VAL A N 1
ATOM 4598 C CA . VAL A 1 300 ? 17.168 50.995 7.193 1.00 47.07 941 VAL A CA 1
ATOM 4599 C C . VAL A 1 300 ? 17.775 51.631 8.428 1.00 51.85 941 VAL A C 1
ATOM 4600 O O . VAL A 1 300 ? 18.360 50.962 9.282 1.00 49.80 941 VAL A O 1
ATOM 4613 N N . ASP A 1 301 ? 17.600 52.947 8.534 1.00 49.58 942 ASP A N 1
ATOM 4614 C CA . ASP A 1 301 ? 18.081 53.695 9.682 1.00 55.74 942 ASP A CA 1
ATOM 4615 C C . ASP A 1 301 ? 16.899 54.025 10.574 1.00 60.51 942 ASP A C 1
ATOM 4616 O O . ASP A 1 301 ? 16.074 54.871 10.224 1.00 57.81 942 ASP A O 1
ATOM 4625 N N . ASP A 1 302 ? 16.834 53.381 11.734 1.00 56.85 943 ASP A N 1
ATOM 4626 C CA . ASP A 1 302 ? 15.770 53.637 12.704 1.00 48.40 943 ASP A CA 1
ATOM 4627 C C . ASP A 1 302 ? 16.159 54.651 13.773 1.00 69.74 943 ASP A C 1
ATOM 4628 O O . ASP A 1 302 ? 15.441 54.772 14.774 1.00 68.85 943 ASP A O 1
ATOM 4637 N N . SER A 1 303 ? 17.272 55.367 13.598 1.00 57.71 944 SER A N 1
ATOM 4638 C CA . SER A 1 303 ? 17.750 56.242 14.658 1.00 67.39 944 SER A CA 1
ATOM 4639 C C . SER A 1 303 ? 16.799 57.410 14.882 1.00 64.99 944 SER A C 1
ATOM 4640 O O . SER A 1 303 ? 16.306 58.035 13.938 1.00 60.90 944 SER A O 1
ATOM 4648 N N . LYS A 1 304 ? 16.555 57.705 16.151 1.00 91.61 945 LYS A N 1
ATOM 4649 C CA . LYS A 1 304 ? 15.784 58.875 16.504 1.00 79.55 945 LYS A CA 1
ATOM 4650 C C . LYS A 1 304 ? 16.466 60.129 15.967 1.00 86.38 945 LYS A C 1
ATOM 4651 O O . LYS A 1 304 ? 17.610 60.109 15.507 1.00 84.78 945 LYS A O 1
ATOM 4670 N N . GLY A 1 305 ? 15.748 61.237 16.044 1.00 95.40 946 GLY A N 1
ATOM 4671 C CA . GLY A 1 305 ? 16.312 62.515 15.674 1.00 104.31 946 GLY A CA 1
ATOM 4672 C C . GLY A 1 305 ? 15.286 63.383 14.988 1.00 95.98 946 GLY A C 1
ATOM 4673 O O . GLY A 1 305 ? 14.784 63.030 13.917 1.00 78.86 946 GLY A O 1
ATOM 4677 N N . SER A 1 306 ? 14.964 64.514 15.606 1.00 104.32 947 SER A N 1
ATOM 4678 C CA . SER A 1 306 ? 13.940 65.396 15.070 1.00 94.44 947 SER A CA 1
ATOM 4679 C C . SER A 1 306 ? 14.344 65.908 13.690 1.00 72.33 947 SER A C 1
ATOM 4680 O O . SER A 1 306 ? 15.517 66.170 13.424 1.00 76.49 947 SER A O 1
ATOM 4688 N N . PHE A 1 307 ? 13.373 66.004 12.792 1.00 65.67 948 PHE A N 1
ATOM 4689 C CA . PHE A 1 307 ? 13.586 66.705 11.536 1.00 71.83 948 PHE A CA 1
ATOM 4690 C C . PHE A 1 307 ? 13.265 68.189 11.749 1.00 70.65 948 PHE A C 1
ATOM 4691 O O . PHE A 1 307 ? 12.720 68.573 12.783 1.00 66.23 948 PHE A O 1
ATOM 4708 N N . LEU A 1 308 ? 13.610 69.034 10.772 1.00 56.87 949 LEU A N 1
ATOM 4709 C CA . LEU A 1 308 ? 13.393 70.482 10.903 1.00 66.39 949 LEU A CA 1
ATOM 4710 C C . LEU A 1 308 ? 12.658 71.011 9.688 1.00 62.01 949 LEU A C 1
ATOM 4711 O O . LEU A 1 308 ? 13.019 70.685 8.552 1.00 68.37 949 LEU A O 1
ATOM 4727 N N . TRP A 1 309 ? 11.665 71.872 9.917 1.00 56.58 950 TRP A N 1
ATOM 4728 C CA . TRP A 1 309 ? 10.894 72.458 8.833 1.00 56.38 950 TRP A CA 1
ATOM 4729 C C . TRP A 1 309 ? 11.167 73.950 8.798 1.00 70.78 950 TRP A C 1
ATOM 4730 O O . TRP A 1 309 ? 10.986 74.636 9.807 1.00 54.11 950 TRP A O 1
ATOM 4751 N N . GLY A 1 310 ? 11.614 74.447 7.659 1.00 54.20 951 GLY A N 1
ATOM 4752 C CA . GLY A 1 310 ? 11.789 75.850 7.477 1.00 51.29 951 GLY A CA 1
ATOM 4753 C C . GLY A 1 310 ? 10.486 76.474 7.081 1.00 49.10 951 GLY A C 1
ATOM 4754 O O . GLY A 1 310 ? 9.409 76.048 7.509 1.00 53.01 951 GLY A O 1
ATOM 4758 N N . LYS A 1 311 ? 10.580 77.493 6.249 1.00 48.93 952 LYS A N 1
ATOM 4759 C CA . LYS A 1 311 ? 9.414 78.098 5.632 1.00 54.61 952 LYS A CA 1
ATOM 4760 C C . LYS A 1 311 ? 9.791 78.370 4.190 1.00 54.68 952 LYS A C 1
ATOM 4761 O O . LYS A 1 311 ? 10.978 78.447 3.850 1.00 52.50 952 LYS A O 1
ATOM 4780 N N . PRO A 1 312 ? 8.812 78.540 3.322 1.00 45.61 953 PRO A N 1
ATOM 4781 C CA . PRO A 1 312 ? 9.088 78.867 1.911 1.00 58.68 953 PRO A CA 1
ATOM 4782 C C . PRO A 1 312 ? 9.701 80.251 1.690 1.00 63.73 953 PRO A C 1
ATOM 4783 O O . PRO A 1 312 ? 9.292 81.247 2.297 1.00 63.51 953 PRO A O 1
ATOM 4794 N N . ASP A 1 313 ? 10.625 80.319 0.721 1.00 58.69 954 ASP A N 1
ATOM 4795 C CA . ASP A 1 313 ? 11.352 81.549 0.364 1.00 59.09 954 ASP A CA 1
ATOM 4796 C C . ASP A 1 313 ? 10.790 82.096 -0.953 1.00 58.31 954 ASP A C 1
ATOM 4797 O O . ASP A 1 313 ? 11.041 81.526 -2.023 1.00 61.77 954 ASP A O 1
ATOM 4806 N N . LEU A 1 314 ? 10.069 83.226 -0.878 1.00 63.95 955 LEU A N 1
ATOM 4807 C CA . LEU A 1 314 ? 9.244 83.681 -2.003 1.00 50.86 955 LEU A CA 1
ATOM 4808 C C . LEU A 1 314 ? 10.082 84.140 -3.196 1.00 61.86 955 LEU A C 1
ATOM 4809 O O . LEU A 1 314 ? 9.809 83.757 -4.343 1.00 53.01 955 LEU A O 1
ATOM 4825 N N . ASP A 1 315 ? 11.079 84.992 -2.953 1.00 59.30 956 ASP A N 1
ATOM 4826 C CA . ASP A 1 315 ? 11.877 85.534 -4.046 1.00 55.94 956 ASP A CA 1
ATOM 4827 C C . ASP A 1 315 ? 12.596 84.422 -4.795 1.00 52.57 956 ASP A C 1
ATOM 4828 O O . ASP A 1 315 ? 12.521 84.318 -6.033 1.00 55.73 956 ASP A O 1
ATOM 4837 N N . LYS A 1 316 ? 13.343 83.604 -4.049 1.00 47.48 957 LYS A N 1
ATOM 4838 C CA . LYS A 1 316 ? 14.046 82.460 -4.635 1.00 60.91 957 LYS A CA 1
ATOM 4839 C C . LYS A 1 316 ? 13.104 81.536 -5.410 1.00 58.48 957 LYS A C 1
ATOM 4840 O O . LYS A 1 316 ? 13.497 80.913 -6.406 1.00 55.46 957 LYS A O 1
ATOM 4859 N N . ILE A 1 317 ? 11.855 81.433 -4.994 1.00 59.92 958 ILE A N 1
ATOM 4860 C CA . ILE A 1 317 ? 10.958 80.574 -5.766 1.00 65.72 958 ILE A CA 1
ATOM 4861 C C . ILE A 1 317 ? 10.469 81.266 -7.034 1.00 70.16 958 ILE A C 1
ATOM 4862 O O . ILE A 1 317 ? 10.206 80.599 -8.052 1.00 55.98 958 ILE A O 1
ATOM 4878 N N . ARG A 1 318 ? 10.311 82.593 -7.010 1.00 59.10 959 ARG A N 1
ATOM 4879 C CA . ARG A 1 318 ? 9.905 83.261 -8.238 1.00 60.36 959 ARG A CA 1
ATOM 4880 C C . ARG A 1 318 ? 10.971 83.077 -9.278 1.00 46.93 959 ARG A C 1
ATOM 4881 O O . ARG A 1 318 ? 10.680 82.899 -10.473 1.00 70.94 959 ARG A O 1
ATOM 4902 N N . GLU A 1 319 ? 12.217 83.119 -8.818 1.00 54.70 960 GLU A N 1
ATOM 4903 C CA . GLU A 1 319 ? 13.362 82.893 -9.684 1.00 63.91 960 GLU A CA 1
ATOM 4904 C C . GLU A 1 319 ? 13.339 81.473 -10.258 1.00 77.67 960 GLU A C 1
ATOM 4905 O O . GLU A 1 319 ? 13.327 81.281 -11.481 1.00 72.65 960 GLU A O 1
ATOM 4917 N N . PHE A 1 320 ? 13.327 80.459 -9.384 1.00 77.16 961 PHE A N 1
ATOM 4918 C CA . PHE A 1 320 ? 13.300 79.070 -9.862 1.00 71.84 961 PHE A CA 1
ATOM 4919 C C . PHE A 1 320 ? 12.208 78.890 -10.917 1.00 52.70 961 PHE A C 1
ATOM 4920 O O . PHE A 1 320 ? 12.462 78.365 -12.006 1.00 76.41 961 PHE A O 1
ATOM 4937 N N . CYS A 1 321 ? 10.997 79.372 -10.635 1.00 57.30 962 CYS A N 1
ATOM 4938 C CA . CYS A 1 321 ? 9.906 79.238 -11.602 1.00 64.49 962 CYS A CA 1
ATOM 4939 C C . CYS A 1 321 ? 10.132 80.030 -12.875 1.00 83.45 962 CYS A C 1
ATOM 4940 O O . CYS A 1 321 ? 9.502 79.727 -13.894 1.00 87.13 962 CYS A O 1
ATOM 4948 N N . GLN A 1 322 ? 10.952 81.077 -12.830 1.00 80.33 963 GLN A N 1
ATOM 4949 C CA . GLN A 1 322 ? 11.335 81.734 -14.072 1.00 81.86 963 GLN A CA 1
ATOM 4950 C C . GLN A 1 322 ? 12.274 80.848 -14.885 1.00 75.20 963 GLN A C 1
ATOM 4951 O O . GLN A 1 322 ? 11.997 80.542 -16.051 1.00 92.84 963 GLN A O 1
ATOM 4965 N N . ARG A 1 323 ? 13.385 80.410 -14.278 1.00 67.14 964 ARG A N 1
ATOM 4966 C CA . ARG A 1 323 ? 14.421 79.712 -15.034 1.00 72.38 964 ARG A CA 1
ATOM 4967 C C . ARG A 1 323 ? 13.873 78.458 -15.704 1.00 82.92 964 ARG A C 1
ATOM 4968 O O . ARG A 1 323 ? 14.272 78.130 -16.827 1.00 94.25 964 ARG A O 1
ATOM 4989 N N . TYR A 1 324 ? 12.958 77.745 -15.043 1.00 82.61 965 TYR A N 1
ATOM 4990 C CA . TYR A 1 324 ? 12.560 76.406 -15.481 1.00 80.57 965 TYR A CA 1
ATOM 4991 C C . TYR A 1 324 ? 11.166 76.326 -16.087 1.00 75.88 965 TYR A C 1
ATOM 4992 O O . TYR A 1 324 ? 10.974 75.613 -17.075 1.00 90.78 965 TYR A O 1
ATOM 5010 N N . PHE A 1 325 ? 10.169 76.996 -15.518 1.00 76.55 966 PHE A N 1
ATOM 5011 C CA . PHE A 1 325 ? 8.837 77.028 -16.110 1.00 63.54 966 PHE A CA 1
ATOM 5012 C C . PHE A 1 325 ? 8.571 78.291 -16.916 1.00 87.44 966 PHE A C 1
ATOM 5013 O O . PHE A 1 325 ? 7.508 78.399 -17.546 1.00 87.33 966 PHE A O 1
ATOM 5030 N N . GLY A 1 326 ? 9.491 79.249 -16.894 1.00 93.47 967 GLY A N 1
ATOM 5031 C CA . GLY A 1 326 ? 9.253 80.529 -17.544 1.00 79.63 967 GLY A CA 1
ATOM 5032 C C . GLY A 1 326 ? 8.028 81.237 -17.015 1.00 77.11 967 GLY A C 1
ATOM 5033 O O . GLY A 1 326 ? 7.243 81.786 -17.798 1.00 85.87 967 GLY A O 1
ATOM 5037 N N . TRP A 1 327 ? 7.830 81.220 -15.702 1.00 86.81 968 TRP A N 1
ATOM 5038 C CA . TRP A 1 327 ? 6.691 81.891 -15.088 1.00 84.13 968 TRP A CA 1
ATOM 5039 C C . TRP A 1 327 ? 7.079 83.294 -14.634 1.00 79.85 968 TRP A C 1
ATOM 5040 O O . TRP A 1 327 ? 8.117 83.476 -13.995 1.00 68.67 968 TRP A O 1
ATOM 5061 N N . ASN A 1 328 ? 6.221 84.269 -14.910 1.00 70.88 969 ASN A N 1
ATOM 5062 C CA . ASN A 1 328 ? 6.470 85.589 -14.374 1.00 75.65 969 ASN A CA 1
ATOM 5063 C C . ASN A 1 328 ? 5.997 85.658 -12.929 1.00 80.25 969 ASN A C 1
ATOM 5064 O O . ASN A 1 328 ? 5.295 84.775 -12.434 1.00 69.34 969 ASN A O 1
ATOM 5075 N N . ARG A 1 329 ? 6.439 86.708 -12.245 1.00 80.41 970 ARG A N 1
ATOM 5076 C CA . ARG A 1 329 ? 6.211 86.880 -10.819 1.00 69.67 970 ARG A CA 1
ATOM 5077 C C . ARG A 1 329 ? 4.779 86.544 -10.487 1.00 66.47 970 ARG A C 1
ATOM 5078 O O . ARG A 1 329 ? 4.490 85.865 -9.498 1.00 66.43 970 ARG A O 1
ATOM 5099 N N . THR A 1 330 ? 3.877 87.015 -11.334 1.00 61.28 971 THR A N 1
ATOM 5100 C CA . THR A 1 330 ? 2.463 86.958 -11.030 1.00 68.68 971 THR A CA 1
ATOM 5101 C C . THR A 1 330 ? 1.943 85.527 -11.159 1.00 69.33 971 THR A C 1
ATOM 5102 O O . THR A 1 330 ? 1.133 85.075 -10.337 1.00 55.62 971 THR A O 1
ATOM 5113 N N . LYS A 1 331 ? 2.425 84.795 -12.173 1.00 70.89 972 LYS A N 1
ATOM 5114 C CA . LYS A 1 331 ? 2.040 83.400 -12.360 1.00 78.90 972 LYS A CA 1
ATOM 5115 C C . LYS A 1 331 ? 2.528 82.552 -11.188 1.00 72.60 972 LYS A C 1
ATOM 5116 O O . LYS A 1 331 ? 1.754 81.828 -10.555 1.00 71.50 972 LYS A O 1
ATOM 5135 N N . THR A 1 332 ? 3.811 82.659 -10.871 1.00 68.09 973 THR A N 1
ATOM 5136 C CA . THR A 1 332 ? 4.340 82.060 -9.658 1.00 61.55 973 THR A CA 1
ATOM 5137 C C . THR A 1 332 ? 3.476 82.380 -8.440 1.00 65.50 973 THR A C 1
ATOM 5138 O O . THR A 1 332 ? 3.132 81.493 -7.644 1.00 55.01 973 THR A O 1
ATOM 5149 N N . ASP A 1 333 ? 3.084 83.642 -8.294 1.00 57.89 974 ASP A N 1
ATOM 5150 C CA . ASP A 1 333 ? 2.366 84.066 -7.098 1.00 53.22 974 ASP A CA 1
ATOM 5151 C C . ASP A 1 333 ? 0.989 83.437 -7.006 1.00 54.69 974 ASP A C 1
ATOM 5152 O O . ASP A 1 333 ? 0.438 83.272 -5.905 1.00 58.73 974 ASP A O 1
ATOM 5161 N N . GLU A 1 334 ? 0.355 83.202 -8.149 1.00 52.21 975 GLU A N 1
ATOM 5162 C CA . GLU A 1 334 ? -0.961 82.576 -8.115 1.00 57.24 975 GLU A CA 1
ATOM 5163 C C . GLU A 1 334 ? -0.898 81.260 -7.343 1.00 55.58 975 GLU A C 1
ATOM 5164 O O . GLU A 1 334 ? -1.793 80.942 -6.548 1.00 62.52 975 GLU A O 1
ATOM 5176 N N . SER A 1 335 ? 0.177 80.508 -7.520 1.00 58.30 976 SER A N 1
ATOM 5177 C CA . SER A 1 335 ? 0.293 79.242 -6.801 1.00 66.96 976 SER A CA 1
ATOM 5178 C C . SER A 1 335 ? 0.811 79.439 -5.382 1.00 64.04 976 SER A C 1
ATOM 5179 O O . SER A 1 335 ? 0.394 78.723 -4.471 1.00 57.74 976 SER A O 1
ATOM 5187 N N . LEU A 1 336 ? 1.693 80.410 -5.155 1.00 57.58 977 LEU A N 1
ATOM 5188 C CA . LEU A 1 336 ? 2.305 80.547 -3.826 1.00 49.70 977 LEU A CA 1
ATOM 5189 C C . LEU A 1 336 ? 1.477 81.300 -2.778 1.00 66.04 977 LEU A C 1
ATOM 5190 O O . LEU A 1 336 ? 1.586 80.988 -1.584 1.00 51.33 977 LEU A O 1
ATOM 5206 N N . PHE A 1 337 ? 0.785 82.384 -3.150 1.00 59.24 978 PHE A N 1
ATOM 5207 C CA . PHE A 1 337 ? 0.120 83.191 -2.123 1.00 58.30 978 PHE A CA 1
ATOM 5208 C C . PHE A 1 337 ? -0.895 82.389 -1.316 1.00 57.00 978 PHE A C 1
ATOM 5209 O O . PHE A 1 337 ? -0.893 82.491 -0.073 1.00 52.50 978 PHE A O 1
ATOM 5226 N N . PRO A 1 338 ? -1.758 81.580 -1.914 1.00 56.10 979 PRO A N 1
ATOM 5227 C CA . PRO A 1 338 ? -2.636 80.750 -1.071 1.00 59.50 979 PRO A CA 1
ATOM 5228 C C . PRO A 1 338 ? -1.876 79.931 -0.029 1.00 62.34 979 PRO A C 1
ATOM 5229 O O . PRO A 1 338 ? -2.345 79.766 1.113 1.00 49.88 979 PRO A O 1
ATOM 5240 N N . VAL A 1 339 ? -0.681 79.448 -0.380 1.00 61.03 980 VAL A N 1
ATOM 5241 C CA . VAL A 1 339 ? 0.070 78.594 0.536 1.00 52.67 980 VAL A CA 1
ATOM 5242 C C . VAL A 1 339 ? 0.613 79.415 1.702 1.00 49.80 980 VAL A C 1
ATOM 5243 O O . VAL A 1 339 ? 0.461 79.047 2.877 1.00 53.16 980 VAL A O 1
ATOM 5256 N N . LEU A 1 340 ? 1.237 80.555 1.401 1.00 51.54 981 LEU A N 1
ATOM 5257 C CA . LEU A 1 340 ? 1.639 81.459 2.466 1.00 49.05 981 LEU A CA 1
ATOM 5258 C C . LEU A 1 340 ? 0.473 81.792 3.387 1.00 51.10 981 LEU A C 1
ATOM 5259 O O . LEU A 1 340 ? 0.657 81.901 4.604 1.00 53.50 981 LEU A O 1
ATOM 5275 N N . LYS A 1 341 ? -0.730 81.970 2.829 1.00 56.85 982 LYS A N 1
ATOM 5276 C CA . LYS A 1 341 ? -1.875 82.298 3.680 1.00 68.41 982 LYS A CA 1
ATOM 5277 C C . LYS A 1 341 ? -2.156 81.156 4.644 1.00 65.43 982 LYS A C 1
ATOM 5278 O O . LYS A 1 341 ? -2.184 81.352 5.864 1.00 65.86 982 LYS A O 1
ATOM 5297 N N . GLN A 1 342 ? -2.279 79.938 4.126 1.00 55.01 983 GLN A N 1
ATOM 5298 C CA . GLN A 1 342 ? -2.565 78.814 5.022 1.00 72.51 983 GLN A CA 1
ATOM 5299 C C . GLN A 1 342 ? -1.483 78.617 6.073 1.00 59.00 983 GLN A C 1
ATOM 5300 O O . GLN A 1 342 ? -1.761 78.107 7.163 1.00 67.13 983 GLN A O 1
ATOM 5314 N N . LEU A 1 343 ? -0.258 79.008 5.794 1.00 63.32 984 LEU A N 1
ATOM 5315 C CA . LEU A 1 343 ? 0.767 78.728 6.792 1.00 57.38 984 LEU A CA 1
ATOM 5316 C C . LEU A 1 343 ? 0.746 79.671 7.986 1.00 69.40 984 LEU A C 1
ATOM 5317 O O . LEU A 1 343 ? 1.393 79.365 8.991 1.00 62.55 984 LEU A O 1
ATOM 5333 N N . ASP A 1 344 ? 0.054 80.809 7.906 1.00 68.04 985 ASP A N 1
ATOM 5334 C CA . ASP A 1 344 ? -0.002 81.714 9.049 1.00 74.41 985 ASP A CA 1
ATOM 5335 C C . ASP A 1 344 ? -1.247 81.518 9.879 1.00 80.18 985 ASP A C 1
ATOM 5336 O O . ASP A 1 344 ? -1.201 81.712 11.098 1.00 98.27 985 ASP A O 1
ATOM 5345 N N . ALA A 1 345 ? -2.344 81.121 9.238 1.00 92.17 986 ALA A N 1
ATOM 5346 C CA . ALA A 1 345 ? -3.581 80.798 9.925 1.00 103.24 986 ALA A CA 1
ATOM 5347 C C . ALA A 1 345 ? -3.388 79.601 10.848 1.00 99.21 986 ALA A C 1
ATOM 5348 O O . ALA A 1 345 ? -2.345 78.945 10.853 1.00 122.40 986 ALA A O 1
ATOM 5355 N N . GLN A 1 346 ? -4.422 79.331 11.644 1.00 135.73 987 GLN A N 1
ATOM 5356 C CA . GL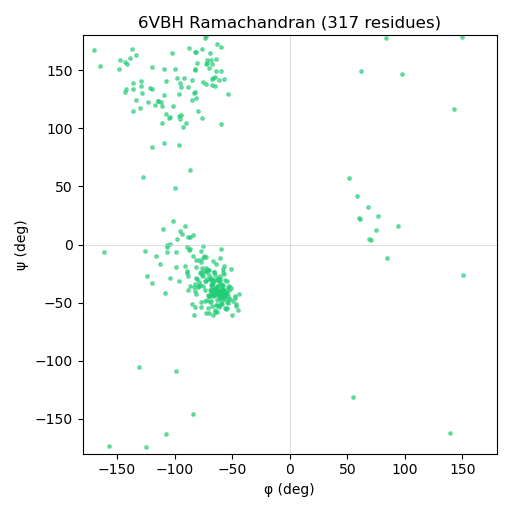N A 1 346 ? -4.472 78.142 12.498 1.00 152.23 987 GLN A CA 1
ATOM 5357 C C . GLN A 1 346 ? -3.153 77.965 13.261 1.00 154.41 987 GLN A C 1
ATOM 5358 O O . GLN A 1 346 ? -2.396 78.925 13.440 1.00 145.08 987 GLN A O 1
#

InterPro domains:
  IPR001044 XPG/Rad2 endonuclease, eukaryotes [PR00066] (2-19)
  IPR001044 XPG/Rad2 endonuclease, eukaryotes [PR00066] (54-77)
  IPR001044 XPG/Rad2 endonuclease, eukaryotes [PR00066] (96-118)
  IPR001044 XPG/Rad2 endonuclease, eukaryotes [PR00066] (175-193)
  IPR001044 XPG/Rad2 endonuclease, eukaryotes [PR00066] (216-241)
  IPR001044 XPG/Rad2 endonuclease, eukaryotes [PR00066] (272-296)
  IPR001044 XPG/Rad2 endonuclease, eukaryotes [PR00066] (644-662)
  IPR001044 XPG/Rad2 endonuclease, eukaryotes [PR00066] (727-743)
  IPR001044 XPG/Rad2 endonuclease, eukaryotes [PR00066] (876-896)
  IPR001044 XPG/Rad2 endonuclease, eukaryotes [PR00066] (979-999)
  IPR001044 XPG/Rad2 endonuclease, eukaryotes [TIGR00600] (1-1028)
  IPR006084 XPG/Rad2 endonuclease [PR00853] (24-38)
  IPR006084 XPG/Rad2 endonuclease [PR00853] (72-91)
  IPR006084 XPG/Rad2 endonuclease [PR00853] (776-793)
  IPR006084 XPG/Rad2 endonuclease [PR00853] (797-817)
  IPR006084 XPG/Rad2 endonuclease [PR00853] (851-866)
  IPR006085 XPG, N-terminal [PF00752] (1-96)
  IPR006085 XPG, N-terminal [SM00485] (1-98)
  IPR006086 XPG-I domain [PF00867] (780-861)
  IPR006086 XPG-I domain [SM00484] (777-846)

Solvent-accessible surface area: 18033 Å² total; per-residue (Å²): 46,13,135,18,0,23,148,35,0,128,75,6,24,154,112,24,44,18,93,49,0,80,37,72,34,0,0,0,3,1,9,61,46,35,82,111,130,184,56,86,56,0,58,60,10,0,86,61,0,13,62,0,13,73,25,64,3,103,0,0,0,0,2,23,21,88,21,43,35,65,34,151,97,39,82,102,131,107,106,104,59,72,88,107,4,64,96,85,82,185,73,14,97,156,149,54,89,100,112,68,3,169,93,30,26,60,131,23,78,138,91,51,26,94,36,45,110,23,0,22,61,0,0,135,23,2,13,4,23,61,45,104,2,58,58,29,0,1,2,5,0,0,33,4,10,79,31,127,27,8,47,0,0,5,14,87,11,0,1,0,3,0,9,13,2,79,41,0,3,65,32,2,50,76,208,80,178,99,4,40,41,7,54,51,68,38,0,66,106,102,78,37,14,46,68,54,101,1,2,2,0,0,5,0,8,4,2,46,13,20,105,19,10,74,128,11,34,28,103,12,0,72,49,1,34,109,74,21,93,25,148,29,45,79,11,0,78,88,0,10,107,55,30,75,123,18,94,169,184,153,76,183,41,40,136,75,0,84,103,15,135,18,88,132,53,26,15,68,79,58,10,2,89,27,0,68,148,39,86,44,72,84,69,152,47,113,36,154,76,56,168,18,51,51,91,117,1,58,122,9,0,104,200,34,28,56,31,89,138,65,99,0,12,115,30,6,101,54,5,59,146,42,55,129,40,175

Foldseek 3Di:
DFFCPVVLQVVQKDWDFLLVQAPFEAEEECQVLVPDDLVVSVVLLVLVLLVCLLSNYQYEYEYFDAADQAEVVCVVVLVVFLVVLCVVLVVCVVVPDPVVNVVSVLRNDPHGDVCVVVSVVVCVQAQHHYDYWHHDRLLQQQLCCVLVVGVYYEDQAVLSVLSPHAWYWYDSPDPDGIIIIGGPVRCCVVPVDHNLLVLQSCCARPHSNYHHWPPDHPVLSVVQCVVADDPRCNSFVVLVVVLVVLVVPDDPSSVVSVPTDDDPCPPPCVSSCCSHPPRGDNDDDHDGGDHHDLVVQQVVCCVSVVDHSVRSCVSPVSSVVSVVDD

Radius of gyration: 22.58 Å; Cα contacts (8 Å, |Δi|>4): 492; chains: 1; bounding box: 43×75×51 Å

Secondary structure (DSSP, 8-state):
--TTHHHHHGGG-EEE-GGGGTT-EEEEEHHHHHS----HHHHHHHHHHHHHHHTT-EEEEEE-SS-----TTHHHHTTSSSTTHHHHHHHHHHH--STTTTTTTTTTSSS-HHHHHHHHHHHHHHT--EEE-SS-HHHHHHHHHHTTSSS-EE-S-THHHHTT--EEEE-TTSS-SSEEEEEHHHHHHHH---HHHHHHHHHHH-BTTB---TT--HHHHHHHHHHS--STTHHHHHHHHHHHHHHH---HHHHHHHT----TT-S-HHHHHHHHS----------------HHHHHHHHHHHH---HHHHHHHHHHHHHHHH--

B-factor: mean 80.63, std 34.1, range [32.1, 218.37]